Protein AF-A0A966W3H3-F1 (afdb_monomer)

pLDDT: mean 85.07, std 10.97, range [45.75, 96.44]

Mean predicted aligned error: 10.04 Å

Radius of gyration: 28.33 Å; Cα contacts (8 Å, |Δi|>4): 208; chains: 1; bounding box: 71×86×81 Å

Secondary structure (DSSP, 8-state):
----PPPPPHHHHHHHHHHHHHHHHHHHHHHHHHHHHHHHHHS-----SSHHHHHHHHHHHTT-HHHHHHHHHH---HHHHHHHHHHHHTTGGGT-HHHHHHHHHHHHHTT-HHHHHHHHHHHHHHHHHHHHHBS-GGGHHHHHHHHTT-TTHHHHHHH-HHHHHHHHHHHHHHHHHTTTPPP-HHHHTTSTTTTTTTT--B--HHHHHHHHHHHHHHHHHHHHHHHHHHHHHTTS------

Foldseek 3Di:
DDDDDDDDDVVVVVVVVVVVVVVVVVVVVVVVVVVVVVVCVPPPPDQDPPPLRSQLSVCVVVLVLVVNLCSLPVPLDLVSLVVVLVVVVVVCLQVALLNLLSVLSNCVNVVNNLSSLLSLLLSLLLVVLLCLFFPANQLCVVVVSSCVVPPCSVVVCVVPVVSVLVSLVSSLVSCVVNVVHDRPSSRLCPHPCNVVCVPHRGDDPVVSVVVSVVSSVVSVVVSVVVVVVVVVVVPDPPPDDD

Sequence (242 aa):
MKRFGRLPDKSDEQAFLKTIVVAMLVVTVGALSVLGYVHYKSQPHGLSKDPDLATLEIYEHNKDYTKLINTLYTNRDKAYSTKVLPWLHDREDKGFAPYYYAQALHMNNLGNQKEAILYYFAGGLVARIDLLRCLDKTAETMIAALESPFPDVPKYLEENPGNKVSAGTFAVEMEEFTKDRSPAEWLCLQGDDAEKYKYYPYFPDDEWMGRREIAIDSFRKVMSERKDEDDEDEKKPATAAP

Structure (mmCIF, N/CA/C/O backbone):
data_AF-A0A966W3H3-F1
#
_entry.id   AF-A0A966W3H3-F1
#
loop_
_atom_site.group_PDB
_atom_site.id
_atom_site.type_symbol
_atom_site.label_atom_id
_atom_site.label_alt_id
_atom_site.label_comp_id
_atom_site.label_asym_id
_atom_site.label_entity_id
_atom_site.label_seq_id
_atom_site.pdbx_PDB_ins_code
_atom_site.Cartn_x
_atom_site.Cartn_y
_atom_site.Cartn_z
_atom_site.occupancy
_atom_site.B_iso_or_equiv
_atom_site.auth_seq_id
_atom_site.auth_comp_id
_atom_site.auth_asym_id
_atom_site.auth_atom_id
_atom_site.pdbx_PDB_model_num
ATOM 1 N N . MET A 1 1 ? 38.040 -70.877 -29.889 1.00 45.75 1 MET A N 1
ATOM 2 C CA . MET A 1 1 ? 36.734 -70.458 -30.447 1.00 45.75 1 MET A CA 1
ATOM 3 C C . MET A 1 1 ? 36.660 -68.935 -30.452 1.00 45.75 1 MET A C 1
ATOM 5 O O . MET A 1 1 ? 36.474 -68.343 -29.400 1.00 45.75 1 MET A O 1
ATOM 9 N N . LYS A 1 2 ? 36.883 -68.294 -31.607 1.00 49.59 2 LYS A N 1
ATOM 10 C CA . LYS A 1 2 ? 36.728 -66.840 -31.784 1.00 49.59 2 LYS A CA 1
ATOM 11 C C . LYS A 1 2 ? 35.292 -66.579 -32.245 1.00 49.59 2 LYS A C 1
ATOM 13 O O . LYS A 1 2 ? 34.924 -67.027 -33.326 1.00 49.59 2 LYS A O 1
ATOM 18 N N . ARG A 1 3 ? 34.469 -65.914 -31.425 1.00 54.19 3 ARG A N 1
ATOM 19 C CA . ARG A 1 3 ? 33.169 -65.397 -31.879 1.00 54.19 3 ARG A CA 1
ATOM 20 C C . ARG A 1 3 ? 33.463 -64.238 -32.830 1.00 54.19 3 ARG A C 1
ATOM 22 O O . ARG A 1 3 ? 33.931 -63.195 -32.386 1.00 54.19 3 ARG A O 1
ATOM 29 N N . PHE A 1 4 ? 33.264 -64.448 -34.128 1.00 55.69 4 PHE A N 1
ATOM 30 C CA . PHE A 1 4 ? 33.299 -63.365 -35.106 1.00 55.69 4 PHE A CA 1
ATOM 31 C C . PHE A 1 4 ? 32.137 -62.419 -34.800 1.00 55.69 4 PHE A C 1
ATOM 33 O O . PHE A 1 4 ? 30.976 -62.827 -34.834 1.00 55.69 4 PHE A O 1
ATOM 40 N N . GLY A 1 5 ? 32.467 -61.183 -34.422 1.00 59.72 5 GLY A N 1
ATOM 41 C CA . GLY A 1 5 ? 31.490 -60.127 -34.198 1.00 59.72 5 GLY A CA 1
ATOM 42 C C . GLY A 1 5 ? 30.736 -59.860 -35.494 1.00 59.72 5 GLY A C 1
ATOM 43 O O . GLY A 1 5 ? 31.346 -59.567 -36.520 1.00 59.72 5 GLY A O 1
ATOM 44 N N . ARG A 1 6 ? 29.413 -60.019 -35.450 1.00 65.88 6 ARG A N 1
ATOM 45 C CA . ARG A 1 6 ? 28.519 -59.621 -36.536 1.00 65.88 6 ARG A CA 1
ATOM 46 C C . ARG A 1 6 ? 28.656 -58.106 -36.687 1.00 65.88 6 ARG A C 1
ATOM 48 O O . ARG A 1 6 ? 28.423 -57.388 -35.718 1.00 65.88 6 ARG A O 1
ATOM 55 N N . LEU A 1 7 ? 29.086 -57.643 -37.859 1.00 65.31 7 LEU A N 1
ATOM 56 C CA . LEU A 1 7 ? 29.052 -56.218 -38.178 1.00 65.31 7 LEU A CA 1
ATOM 57 C C . LEU A 1 7 ? 27.583 -55.760 -38.133 1.00 65.31 7 LEU A C 1
ATOM 59 O O . LEU A 1 7 ? 26.730 -56.506 -38.627 1.00 65.31 7 LEU A O 1
ATOM 63 N N . PRO A 1 8 ? 27.280 -54.614 -37.502 1.00 63.69 8 PRO A N 1
ATOM 64 C CA . PRO A 1 8 ? 25.918 -54.104 -37.418 1.00 63.69 8 PRO A CA 1
ATOM 65 C C . PRO A 1 8 ? 25.346 -53.894 -38.823 1.00 63.69 8 PRO A C 1
ATOM 67 O O . PRO A 1 8 ? 26.056 -53.483 -39.744 1.00 63.69 8 PRO A O 1
ATOM 70 N N . ASP A 1 9 ? 24.071 -54.240 -38.989 1.00 78.50 9 ASP A N 1
ATOM 71 C CA . ASP A 1 9 ? 23.360 -54.052 -40.247 1.00 78.50 9 ASP A CA 1
ATOM 72 C C . ASP A 1 9 ? 23.204 -52.546 -40.508 1.00 78.50 9 ASP A C 1
ATOM 74 O O . ASP A 1 9 ? 22.922 -51.765 -39.597 1.00 78.50 9 ASP A O 1
ATOM 78 N N . LYS A 1 10 ? 23.366 -52.115 -41.762 1.00 77.75 10 LYS A N 1
ATOM 79 C CA . LYS A 1 10 ? 23.180 -50.708 -42.151 1.00 77.75 10 LYS A CA 1
ATOM 80 C C . LYS A 1 10 ? 21.760 -50.219 -41.848 1.00 77.75 10 LYS A C 1
ATOM 82 O O . LYS A 1 10 ? 21.547 -49.015 -41.704 1.00 77.75 10 LYS A O 1
ATOM 87 N N . SER A 1 11 ? 20.788 -51.130 -41.744 1.00 79.31 11 SER A N 1
ATOM 88 C CA . SER A 1 11 ? 19.434 -50.811 -41.280 1.00 79.31 11 SER A CA 1
ATOM 89 C C . SER A 1 11 ? 19.404 -50.317 -39.833 1.00 79.31 11 SER A C 1
ATOM 91 O O . SER A 1 11 ? 18.652 -49.392 -39.521 1.00 79.31 11 SER A O 1
ATOM 93 N N . ASP A 1 12 ? 20.244 -50.886 -38.967 1.00 78.88 12 ASP A N 1
ATOM 94 C CA . ASP A 1 12 ? 20.292 -50.563 -37.540 1.00 78.88 12 ASP A CA 1
ATOM 95 C C . ASP A 1 12 ? 20.959 -49.200 -37.320 1.00 78.88 12 ASP A C 1
ATOM 97 O O . ASP A 1 12 ? 20.490 -48.398 -36.511 1.00 78.88 12 ASP A O 1
ATOM 101 N N . GLU A 1 13 ? 21.981 -48.877 -38.121 1.00 80.12 13 GLU A N 1
ATOM 102 C CA . GLU A 1 13 ? 22.602 -47.546 -38.135 1.00 80.12 13 GLU A CA 1
ATOM 103 C C . GLU A 1 13 ? 21.604 -46.455 -38.557 1.00 80.12 13 GLU A C 1
ATOM 105 O O . GLU A 1 13 ? 21.538 -45.388 -37.941 1.00 80.12 13 GLU A O 1
ATOM 110 N N . GLN A 1 14 ? 20.768 -46.722 -39.568 1.00 84.69 14 GLN A N 1
ATOM 111 C CA . GLN A 1 14 ? 19.733 -45.776 -39.998 1.00 84.69 14 GLN A CA 1
ATOM 112 C C . GLN A 1 14 ? 18.616 -45.608 -38.961 1.00 84.69 14 GLN A C 1
ATOM 114 O O . GLN A 1 14 ? 18.122 -44.494 -38.771 1.00 84.69 14 GLN A O 1
ATOM 119 N N . ALA A 1 15 ? 18.208 -46.684 -38.284 1.00 83.69 15 ALA A N 1
ATOM 120 C CA . ALA A 1 15 ? 17.211 -46.618 -37.217 1.00 83.69 15 ALA A CA 1
ATOM 121 C C . ALA A 1 15 ? 17.731 -45.827 -36.003 1.00 83.69 15 ALA A C 1
ATOM 123 O O . ALA A 1 15 ? 17.011 -44.995 -35.439 1.00 83.69 15 ALA A O 1
ATOM 124 N N . PHE A 1 16 ? 19.002 -46.022 -35.649 1.00 80.69 16 PHE A N 1
ATOM 125 C CA . PHE A 1 16 ? 19.664 -45.290 -34.575 1.00 80.69 16 PHE A CA 1
ATOM 126 C C . PHE A 1 16 ? 19.771 -43.790 -34.884 1.00 80.69 16 PHE A C 1
ATOM 128 O O . PHE A 1 16 ? 19.350 -42.963 -34.073 1.00 80.69 16 PHE A O 1
ATOM 135 N N . LEU A 1 17 ? 20.222 -43.426 -36.092 1.00 86.25 17 LEU A N 1
ATOM 136 C CA . LEU A 1 17 ? 20.293 -42.027 -36.531 1.00 86.25 17 LEU A CA 1
ATOM 137 C C . LEU A 1 17 ? 18.919 -41.345 -36.528 1.00 86.25 17 LEU A C 1
ATOM 139 O O . LEU A 1 17 ? 18.796 -40.224 -36.039 1.00 86.25 17 LEU A O 1
ATOM 143 N N . LYS A 1 18 ? 17.864 -42.022 -37.003 1.00 88.62 18 LYS A N 1
ATOM 144 C CA . LYS A 1 18 ? 16.491 -41.485 -36.957 1.00 88.62 18 LYS A CA 1
ATOM 145 C C . LYS A 1 18 ? 16.024 -41.223 -35.525 1.00 88.62 18 LYS A C 1
ATOM 147 O O . LYS A 1 18 ? 15.421 -40.186 -35.265 1.00 88.62 18 LYS A O 1
ATOM 152 N N . THR A 1 19 ? 16.336 -42.127 -34.600 1.00 89.75 19 THR A N 1
ATOM 153 C CA . THR A 1 19 ? 15.969 -41.985 -33.184 1.00 89.75 19 THR A CA 1
ATOM 154 C C . THR A 1 19 ? 16.668 -40.784 -32.547 1.00 89.75 19 THR A C 1
ATOM 156 O O . THR A 1 19 ? 16.020 -39.987 -31.870 1.00 89.75 19 THR A O 1
ATOM 159 N N . ILE A 1 20 ? 17.964 -40.600 -32.823 1.00 90.81 20 ILE A N 1
ATOM 160 C CA . ILE A 1 20 ? 18.727 -39.438 -32.347 1.00 90.81 20 ILE A CA 1
ATOM 161 C C . ILE A 1 20 ? 18.136 -38.135 -32.888 1.00 90.81 20 ILE A C 1
ATOM 163 O O . ILE A 1 20 ? 17.926 -37.196 -32.122 1.00 90.81 20 ILE A O 1
ATOM 167 N N . VAL A 1 21 ? 17.838 -38.077 -34.189 1.00 91.00 21 VAL A N 1
ATOM 168 C CA . VAL A 1 21 ? 17.280 -36.873 -34.820 1.00 91.00 21 VAL A CA 1
ATOM 169 C C . VAL A 1 21 ? 15.932 -36.505 -34.200 1.00 91.00 21 VAL A C 1
ATOM 171 O O . VAL A 1 21 ? 15.724 -35.344 -33.858 1.00 91.00 21 VAL A O 1
ATOM 174 N N . VAL A 1 22 ? 15.037 -37.476 -33.990 1.00 91.38 22 VAL A N 1
ATOM 175 C CA . VAL A 1 22 ? 13.732 -37.232 -33.351 1.00 91.38 22 VAL A CA 1
ATOM 176 C C . VAL A 1 22 ? 13.902 -36.748 -31.909 1.00 91.38 22 VAL A C 1
ATOM 178 O O . VAL A 1 22 ? 13.257 -35.776 -31.519 1.00 91.38 22 VAL A O 1
ATOM 181 N N . ALA A 1 23 ? 14.792 -37.368 -31.129 1.00 91.38 23 ALA A N 1
ATOM 182 C CA . ALA A 1 23 ? 15.046 -36.962 -29.749 1.00 91.38 23 ALA A CA 1
ATOM 183 C C . ALA A 1 23 ? 15.585 -35.524 -29.657 1.00 91.38 23 ALA A C 1
ATOM 185 O O . ALA A 1 23 ? 15.095 -34.739 -28.846 1.00 91.38 23 ALA A O 1
ATOM 186 N N . MET A 1 24 ? 16.537 -35.149 -30.521 1.00 91.94 24 MET A N 1
ATOM 187 C CA . MET A 1 24 ? 17.038 -33.772 -30.588 1.00 91.94 24 MET A CA 1
ATOM 188 C C . MET A 1 24 ? 15.919 -32.786 -30.926 1.00 91.94 24 MET A C 1
ATOM 190 O O . MET A 1 24 ? 15.804 -31.754 -30.274 1.00 91.94 24 MET A O 1
ATOM 194 N N . LEU A 1 25 ? 15.054 -33.124 -31.884 1.00 92.75 25 LEU A N 1
ATOM 195 C CA . LEU A 1 25 ? 13.956 -32.258 -32.314 1.00 92.75 25 LEU A CA 1
ATOM 196 C C . LEU A 1 25 ? 12.947 -32.013 -31.181 1.00 92.75 25 LEU A C 1
ATOM 198 O O . LEU A 1 25 ? 12.539 -30.875 -30.961 1.00 92.75 25 LEU A O 1
ATOM 202 N N . VAL A 1 26 ? 12.610 -33.049 -30.407 1.00 92.25 26 VAL A N 1
ATOM 203 C CA . VAL A 1 26 ? 11.737 -32.928 -29.226 1.00 92.25 26 VAL A CA 1
ATOM 204 C C . VAL A 1 26 ? 12.371 -32.041 -28.154 1.00 92.25 26 VAL A C 1
ATOM 206 O O . VAL A 1 26 ? 11.696 -31.163 -27.617 1.00 92.25 26 VAL A O 1
ATOM 209 N N . VAL A 1 27 ? 13.665 -32.217 -27.868 1.00 93.12 27 VAL A N 1
ATOM 210 C CA . VAL A 1 27 ? 14.380 -31.385 -26.886 1.00 93.12 27 VAL A CA 1
ATOM 211 C C . VAL A 1 27 ? 14.440 -29.929 -27.343 1.00 93.12 27 VAL A C 1
ATOM 213 O O . VAL A 1 27 ? 14.174 -29.033 -26.546 1.00 93.12 27 VAL A O 1
ATOM 216 N N . THR A 1 28 ? 14.733 -29.670 -28.619 1.00 92.38 28 THR A N 1
ATOM 217 C CA . THR A 1 28 ? 14.784 -28.308 -29.161 1.00 92.38 28 THR A CA 1
ATOM 218 C C . THR A 1 28 ? 13.417 -27.634 -29.122 1.00 92.38 28 THR A C 1
ATOM 220 O O . THR A 1 28 ? 13.326 -26.493 -28.678 1.00 92.38 28 THR A O 1
ATOM 223 N N . VAL A 1 29 ? 12.345 -28.325 -29.523 1.00 92.88 29 VAL A N 1
ATOM 224 C CA . VAL A 1 29 ? 10.982 -27.774 -29.451 1.00 92.88 29 VAL A CA 1
ATOM 225 C C . VAL A 1 29 ? 10.587 -27.511 -27.999 1.00 92.88 29 VAL A C 1
ATOM 227 O O . VAL A 1 29 ? 10.125 -26.416 -27.699 1.00 92.88 29 VAL A O 1
ATOM 230 N N . GLY A 1 30 ? 10.843 -28.452 -27.085 1.00 92.69 30 GLY A N 1
ATOM 231 C CA . GLY A 1 30 ? 10.579 -28.266 -25.657 1.00 92.69 30 GLY A CA 1
ATOM 232 C C . GLY A 1 30 ? 11.335 -27.071 -25.070 1.00 92.69 30 GLY A C 1
ATOM 233 O O . GLY A 1 30 ? 10.737 -26.236 -24.395 1.00 92.69 30 GLY A O 1
ATOM 234 N N . ALA A 1 31 ? 12.625 -26.931 -25.388 1.00 91.19 31 ALA A N 1
ATOM 235 C CA . ALA A 1 31 ? 13.441 -25.801 -24.951 1.00 91.19 31 ALA A CA 1
ATOM 236 C C . ALA A 1 31 ? 12.927 -24.469 -25.517 1.00 91.19 31 ALA A C 1
ATOM 238 O O . ALA A 1 31 ? 12.817 -23.496 -24.776 1.00 91.19 31 ALA A O 1
ATOM 239 N N . LEU A 1 32 ? 12.555 -24.421 -26.800 1.00 89.31 32 LEU A N 1
ATOM 240 C CA . LEU A 1 32 ? 11.984 -23.228 -27.429 1.00 89.31 32 LEU A CA 1
ATOM 241 C C . LEU A 1 32 ? 10.607 -22.873 -26.863 1.00 89.31 32 LEU A C 1
ATOM 243 O O . LEU A 1 32 ? 10.314 -21.694 -26.708 1.00 89.31 32 LEU A O 1
ATOM 247 N N . SER A 1 33 ? 9.772 -23.854 -26.513 1.00 87.00 33 SER A N 1
ATOM 248 C CA . SER A 1 33 ? 8.487 -23.606 -25.850 1.00 87.00 33 SER A CA 1
ATOM 249 C C . SER A 1 33 ? 8.671 -23.065 -24.434 1.00 87.00 33 SER A C 1
ATOM 251 O O . SER A 1 33 ? 7.983 -22.121 -24.058 1.00 87.00 33 SER A O 1
ATOM 253 N N . VAL A 1 34 ? 9.623 -23.603 -23.663 1.00 86.38 34 VAL A N 1
ATOM 254 C CA . VAL A 1 34 ? 9.954 -23.084 -22.326 1.00 86.38 34 VAL A CA 1
ATOM 255 C C . VAL A 1 34 ? 10.546 -21.681 -22.425 1.00 86.38 34 VAL A C 1
ATOM 257 O O . VAL A 1 34 ? 10.095 -20.790 -21.714 1.00 86.38 34 VAL A O 1
ATOM 260 N N . LEU A 1 35 ? 11.492 -21.445 -23.338 1.00 79.00 35 LEU A N 1
ATOM 261 C CA . LEU A 1 35 ? 12.055 -20.115 -23.579 1.00 79.00 35 LEU A CA 1
ATOM 262 C C . LEU A 1 35 ? 10.993 -19.138 -24.080 1.00 79.00 35 LEU A C 1
ATOM 264 O O . LEU A 1 35 ? 10.972 -18.003 -23.631 1.00 79.00 35 LEU A O 1
ATOM 268 N N . GLY A 1 36 ? 10.085 -19.573 -24.953 1.00 77.00 36 GLY A N 1
ATOM 269 C CA . GLY A 1 36 ? 8.959 -18.774 -25.426 1.00 77.00 36 GLY A CA 1
ATOM 270 C C . GLY A 1 36 ? 7.987 -18.424 -24.303 1.00 77.00 36 GLY A C 1
ATOM 271 O O . GLY A 1 36 ? 7.554 -17.284 -24.218 1.00 77.00 36 GLY A O 1
ATOM 272 N N . TYR A 1 37 ? 7.696 -19.362 -23.401 1.00 76.62 37 TYR A N 1
ATOM 273 C CA . TYR A 1 37 ? 6.845 -19.132 -22.233 1.00 76.62 37 TYR A CA 1
ATOM 274 C C . TYR A 1 37 ? 7.506 -18.210 -21.200 1.00 76.62 37 TYR A C 1
ATOM 276 O O . TYR A 1 37 ? 6.869 -17.281 -20.708 1.00 76.62 37 TYR A O 1
ATOM 284 N N . VAL A 1 38 ? 8.792 -18.423 -20.909 1.00 73.75 38 VAL A N 1
ATOM 285 C CA . VAL A 1 38 ? 9.581 -17.548 -20.031 1.00 73.75 38 VAL A CA 1
ATOM 286 C C . VAL A 1 38 ? 9.692 -16.157 -20.646 1.00 73.75 38 VAL A C 1
ATOM 288 O O . VAL A 1 38 ? 9.458 -15.182 -19.945 1.00 73.75 38 VAL A O 1
ATOM 291 N N . HIS A 1 39 ? 9.960 -16.053 -21.950 1.00 68.19 39 HIS A N 1
ATOM 292 C CA . HIS A 1 39 ? 10.039 -14.777 -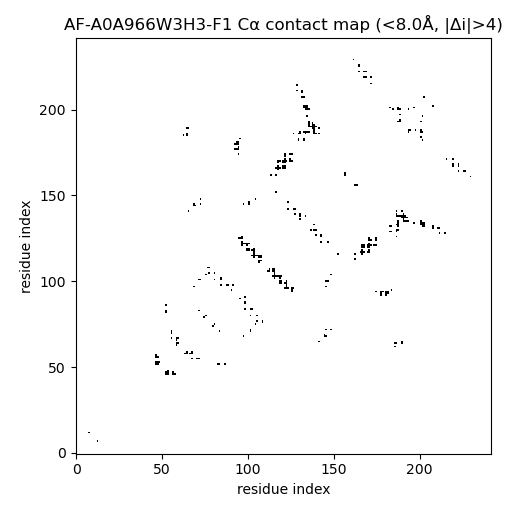22.656 1.00 68.19 39 HIS A CA 1
ATOM 293 C C . HIS A 1 39 ? 8.686 -14.062 -22.703 1.00 68.19 39 HIS A C 1
ATOM 295 O O . HIS A 1 39 ? 8.621 -12.863 -22.467 1.00 68.19 39 HIS A O 1
ATOM 301 N N . TYR A 1 40 ? 7.597 -14.793 -22.943 1.00 67.75 40 TYR A N 1
ATOM 302 C CA . TYR A 1 40 ? 6.232 -14.270 -22.899 1.00 67.75 40 TYR A CA 1
ATOM 303 C C . TYR A 1 40 ? 5.859 -13.750 -21.505 1.00 67.75 40 TYR A C 1
ATOM 305 O O . TYR A 1 40 ? 5.233 -12.701 -21.398 1.00 67.75 40 TYR A O 1
ATOM 313 N N . LYS A 1 41 ? 6.284 -14.440 -20.438 1.00 61.56 41 LYS A N 1
ATOM 314 C CA . LYS A 1 41 ? 6.144 -13.951 -19.060 1.00 61.56 41 LYS A CA 1
ATOM 315 C C . LYS A 1 41 ? 7.102 -12.809 -18.711 1.00 61.56 41 LYS A C 1
ATOM 317 O O . LYS A 1 41 ? 6.796 -12.045 -17.806 1.00 61.56 41 LYS A O 1
ATOM 322 N N . SER A 1 42 ? 8.262 -12.716 -19.365 1.00 52.19 42 SER A N 1
ATOM 323 C CA . SER A 1 42 ? 9.288 -11.712 -19.054 1.00 52.19 42 SER A CA 1
ATOM 324 C C . SER A 1 42 ? 9.180 -10.441 -19.886 1.00 52.19 42 SER A C 1
ATOM 326 O O . SER A 1 42 ? 9.804 -9.442 -19.536 1.00 52.19 42 SER A O 1
ATOM 328 N N . GLN A 1 43 ? 8.472 -10.463 -21.019 1.00 48.59 43 GLN A N 1
ATOM 329 C CA . GLN A 1 43 ? 8.159 -9.222 -21.709 1.00 48.59 43 GLN A CA 1
ATOM 330 C C . GLN A 1 43 ? 7.225 -8.422 -20.800 1.00 48.59 43 GLN A C 1
ATOM 332 O O . GLN A 1 43 ? 6.225 -8.986 -20.349 1.00 48.59 43 GLN A O 1
ATOM 337 N N . PRO A 1 44 ? 7.528 -7.138 -20.519 1.00 52.69 44 PRO A N 1
ATOM 338 C CA . PRO A 1 44 ? 6.542 -6.265 -19.904 1.00 52.69 44 PRO A CA 1
ATOM 339 C C . PRO A 1 44 ? 5.319 -6.366 -20.802 1.00 52.69 44 PRO A C 1
ATOM 341 O O . PRO A 1 44 ? 5.437 -6.112 -22.005 1.00 52.69 44 PRO A O 1
ATOM 344 N N . HIS A 1 45 ? 4.218 -6.888 -2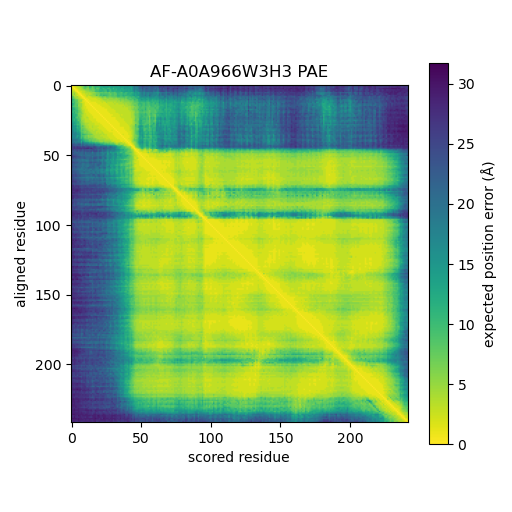0.257 1.00 53.94 45 HIS A N 1
ATOM 345 C CA . HIS A 1 45 ? 2.990 -7.097 -21.005 1.00 53.94 45 HIS A CA 1
ATOM 346 C C . HIS A 1 45 ? 2.768 -5.862 -21.871 1.00 53.94 45 HIS A C 1
ATOM 348 O O . HIS A 1 45 ? 2.792 -4.742 -21.359 1.00 53.94 45 HIS A O 1
ATOM 354 N N . GLY A 1 46 ? 2.691 -6.054 -23.194 1.00 62.12 46 GLY A N 1
ATOM 355 C CA . GLY A 1 46 ? 2.374 -4.946 -24.085 1.00 62.12 46 GLY A CA 1
ATOM 356 C C . GLY A 1 46 ? 1.160 -4.236 -23.503 1.00 62.12 46 GLY A C 1
ATOM 357 O O . GLY A 1 46 ? 0.244 -4.930 -23.059 1.00 62.12 46 GLY A O 1
ATOM 358 N N . LEU A 1 47 ? 1.229 -2.901 -23.437 1.00 74.56 47 LEU A N 1
ATOM 359 C CA . LEU A 1 47 ? 0.240 -2.068 -22.756 1.00 74.56 47 LEU A CA 1
ATOM 360 C C . LEU A 1 47 ? -1.170 -2.623 -22.954 1.00 74.56 47 LEU A C 1
ATOM 362 O O . LEU A 1 47 ? -1.541 -3.003 -24.073 1.00 74.56 47 LEU A O 1
ATOM 366 N N . SER A 1 48 ? -1.933 -2.678 -21.868 1.00 82.12 48 SER A N 1
ATOM 367 C CA . SER A 1 48 ? -3.303 -3.156 -21.858 1.00 82.12 48 SER A CA 1
ATOM 368 C C . SER A 1 48 ? -4.083 -2.550 -23.020 1.00 82.12 48 SER A C 1
ATOM 370 O O . SER A 1 48 ? -3.937 -1.381 -23.374 1.00 82.12 48 SER A O 1
ATOM 372 N N . LYS A 1 49 ? -4.944 -3.356 -23.644 1.00 85.62 49 LYS A N 1
ATOM 373 C CA . LYS A 1 49 ? -5.840 -2.856 -24.696 1.00 85.62 49 LYS A CA 1
ATOM 374 C C . LYS A 1 49 ? -6.923 -1.934 -24.131 1.00 85.62 49 LYS A C 1
ATOM 376 O O . LYS A 1 49 ? -7.577 -1.238 -24.904 1.00 85.62 49 LYS A O 1
ATOM 381 N N . ASP A 1 50 ? -7.134 -1.963 -22.816 1.00 87.69 50 ASP A N 1
ATOM 382 C CA . ASP A 1 50 ? -8.019 -1.032 -22.130 1.00 87.69 50 ASP A CA 1
ATOM 383 C C . ASP A 1 50 ? -7.283 0.305 -21.920 1.00 87.69 50 ASP A C 1
ATOM 385 O O . ASP A 1 50 ? -6.236 0.312 -21.267 1.00 87.69 50 ASP A O 1
ATOM 389 N N . PRO A 1 51 ? -7.792 1.429 -22.458 1.00 86.56 51 PRO A N 1
ATOM 390 C CA . PRO A 1 51 ? -7.110 2.720 -22.381 1.00 86.56 51 PRO A CA 1
ATOM 391 C C . PRO A 1 51 ? -6.918 3.219 -20.940 1.00 86.56 51 PRO A C 1
ATOM 393 O O . PRO A 1 51 ? -5.927 3.904 -20.663 1.00 86.56 51 PRO A O 1
ATOM 396 N N . ASP A 1 52 ? -7.818 2.855 -20.021 1.00 86.56 52 ASP A N 1
ATOM 397 C CA . ASP A 1 52 ? -7.716 3.233 -18.612 1.00 86.56 52 ASP A CA 1
ATOM 398 C C . ASP A 1 52 ? -6.518 2.525 -17.963 1.00 86.56 52 ASP A C 1
ATOM 400 O O . ASP A 1 52 ? -5.693 3.153 -17.300 1.00 86.56 52 ASP A O 1
ATOM 404 N N . LEU A 1 53 ? -6.377 1.220 -18.218 1.00 90.00 53 LEU A N 1
ATOM 405 C CA . LEU A 1 53 ? -5.281 0.408 -17.685 1.00 90.00 53 LEU A CA 1
ATOM 406 C C . LEU A 1 53 ? -3.948 0.716 -18.375 1.00 90.00 53 LEU A C 1
ATOM 408 O O . LEU A 1 53 ? -2.924 0.788 -17.703 1.00 90.00 53 LEU A O 1
ATOM 412 N N . ALA A 1 54 ? -3.955 0.970 -19.686 1.00 89.25 54 ALA A N 1
ATOM 413 C CA . ALA A 1 54 ? -2.758 1.366 -20.429 1.00 89.25 54 ALA A CA 1
ATOM 414 C C . ALA A 1 54 ? -2.132 2.637 -19.843 1.00 89.25 54 ALA A C 1
ATOM 416 O O . ALA A 1 54 ? -0.915 2.743 -19.721 1.00 89.25 54 ALA A O 1
ATOM 417 N N . THR A 1 55 ? -2.969 3.599 -19.446 1.00 90.88 55 THR A N 1
ATOM 418 C CA . THR A 1 55 ? -2.512 4.842 -18.817 1.00 90.88 55 THR A CA 1
ATOM 419 C C . THR A 1 55 ? -1.833 4.571 -17.472 1.00 90.88 55 THR A C 1
ATOM 421 O O . THR A 1 55 ? -0.758 5.113 -17.209 1.00 90.88 55 THR A O 1
ATOM 424 N N . LEU A 1 56 ? -2.413 3.699 -16.640 1.00 90.56 56 LEU A N 1
ATOM 425 C CA . LEU A 1 56 ? -1.809 3.292 -15.368 1.00 90.56 56 LEU A CA 1
ATOM 426 C C . LEU A 1 56 ? -0.470 2.574 -15.580 1.00 90.56 56 LEU A C 1
ATOM 428 O O . LEU A 1 56 ? 0.511 2.893 -14.916 1.00 90.56 56 LEU A O 1
ATOM 432 N N . GLU A 1 57 ? -0.397 1.665 -16.549 1.00 89.56 57 GLU A N 1
ATOM 433 C CA . GLU A 1 57 ? 0.833 0.940 -16.881 1.00 89.56 57 GLU A CA 1
ATOM 434 C C . GLU A 1 57 ? 1.938 1.864 -17.393 1.00 89.56 57 GLU A C 1
ATOM 436 O O . GLU A 1 57 ? 3.101 1.672 -17.046 1.00 89.56 57 GLU A O 1
ATOM 441 N N . ILE A 1 58 ? 1.595 2.904 -18.162 1.00 89.94 58 ILE A N 1
ATOM 442 C CA . ILE A 1 58 ? 2.552 3.935 -18.585 1.00 89.94 58 ILE A CA 1
ATOM 443 C C . ILE A 1 58 ? 3.117 4.676 -17.369 1.00 89.94 58 ILE A C 1
ATOM 445 O O . ILE A 1 58 ? 4.328 4.899 -17.299 1.00 89.94 58 ILE A O 1
ATOM 449 N N . TYR A 1 59 ? 2.271 5.074 -16.416 1.00 91.62 59 TYR A N 1
ATOM 450 C CA . TYR A 1 59 ? 2.735 5.775 -15.217 1.00 91.62 59 TYR A CA 1
ATOM 451 C C . TYR A 1 59 ? 3.583 4.877 -14.316 1.00 91.62 59 TYR A C 1
ATOM 453 O O . TYR A 1 59 ? 4.638 5.314 -13.862 1.00 91.62 59 TYR A O 1
ATOM 461 N N . GLU A 1 60 ? 3.187 3.619 -14.122 1.00 87.81 60 GLU A N 1
ATOM 462 C CA . GLU A 1 60 ? 3.978 2.630 -13.384 1.00 87.81 60 GLU A CA 1
ATOM 463 C C . GLU A 1 60 ? 5.342 2.399 -14.053 1.00 87.81 60 GLU A C 1
ATOM 465 O O . GLU A 1 60 ? 6.379 2.502 -13.399 1.00 87.81 60 GLU A O 1
ATOM 470 N N . HIS A 1 61 ? 5.359 2.159 -15.369 1.00 87.25 61 HIS A N 1
ATOM 471 C CA . HIS A 1 61 ? 6.584 1.916 -16.133 1.00 87.25 61 HIS A CA 1
ATOM 472 C C . HIS A 1 61 ? 7.566 3.090 -16.048 1.00 87.25 61 HIS A C 1
ATOM 474 O O . HIS A 1 61 ? 8.769 2.893 -15.877 1.00 87.25 61 HIS A O 1
ATOM 480 N N . ASN A 1 62 ? 7.047 4.317 -16.122 1.00 88.75 62 ASN A N 1
ATOM 481 C CA . ASN A 1 62 ? 7.842 5.537 -16.014 1.00 88.75 62 ASN A CA 1
ATOM 482 C C . ASN A 1 62 ? 8.176 5.926 -14.564 1.00 88.75 62 ASN A C 1
ATOM 4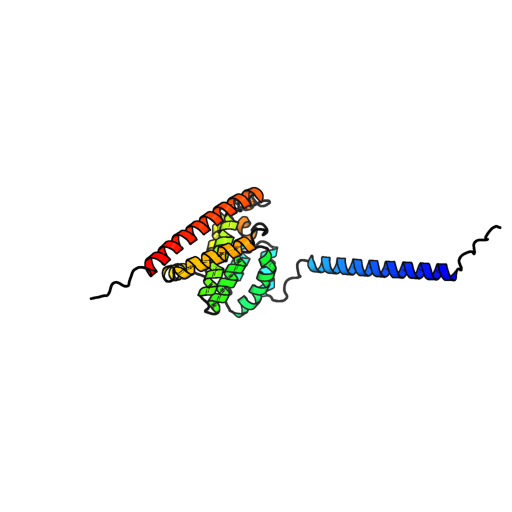84 O O . ASN A 1 62 ? 8.842 6.940 -14.358 1.00 88.75 62 ASN A O 1
ATOM 488 N N . LYS A 1 63 ? 7.724 5.149 -13.569 1.00 86.94 63 LYS A N 1
ATOM 489 C CA . LYS A 1 63 ? 7.838 5.458 -12.135 1.00 86.94 63 LYS A CA 1
ATOM 490 C C . LYS A 1 63 ? 7.220 6.816 -11.749 1.00 86.94 63 LYS A C 1
ATOM 492 O O . LYS A 1 63 ? 7.650 7.450 -10.788 1.00 86.94 63 LYS A O 1
ATOM 497 N N . ASP A 1 64 ? 6.196 7.262 -12.481 1.00 89.69 64 ASP A N 1
ATOM 498 C CA . ASP A 1 64 ? 5.421 8.478 -12.196 1.00 89.69 64 ASP A CA 1
ATOM 499 C C . ASP A 1 64 ? 4.269 8.144 -11.233 1.00 89.69 64 ASP A C 1
ATOM 501 O O . ASP A 1 64 ? 3.083 8.155 -11.579 1.00 89.69 64 ASP A O 1
ATOM 505 N N . TYR A 1 65 ? 4.635 7.764 -10.006 1.00 89.06 65 TYR A N 1
ATOM 506 C CA . TYR A 1 65 ? 3.688 7.255 -9.014 1.00 89.06 65 TYR A CA 1
ATOM 507 C C . TYR A 1 65 ? 2.704 8.316 -8.519 1.00 89.06 65 TYR A C 1
ATOM 509 O O . TYR A 1 65 ? 1.571 7.983 -8.175 1.00 89.06 65 TYR A O 1
ATOM 517 N N . THR A 1 66 ? 3.082 9.595 -8.566 1.00 88.81 66 THR A N 1
ATOM 518 C CA . THR A 1 66 ? 2.158 10.710 -8.327 1.00 88.81 66 THR A CA 1
ATOM 519 C C . THR A 1 66 ? 1.011 10.705 -9.338 1.00 88.81 66 THR A C 1
ATOM 521 O O . THR A 1 66 ? -0.157 10.723 -8.941 1.00 88.81 66 THR A O 1
ATOM 524 N N . LYS A 1 67 ? 1.294 10.626 -10.649 1.00 90.94 67 LYS A N 1
ATOM 525 C CA . LYS A 1 67 ? 0.221 10.530 -11.654 1.00 90.94 67 LYS A CA 1
ATOM 526 C C . LYS A 1 67 ? -0.538 9.217 -11.570 1.00 90.94 67 LYS A C 1
ATOM 528 O O . LYS A 1 67 ? -1.756 9.236 -11.749 1.00 90.94 67 LYS A O 1
ATOM 533 N N . LEU A 1 68 ? 0.142 8.110 -11.272 1.00 89.31 68 LEU A N 1
ATOM 534 C CA . LEU A 1 68 ? -0.502 6.816 -11.056 1.00 89.31 68 LEU A CA 1
ATOM 535 C C . LEU A 1 68 ? -1.566 6.913 -9.955 1.00 89.31 68 LEU A C 1
ATOM 537 O O . LEU A 1 68 ? -2.733 6.635 -10.213 1.00 89.31 68 LEU A O 1
ATOM 541 N N . ILE A 1 69 ? -1.179 7.361 -8.757 1.00 88.75 69 ILE A N 1
ATOM 542 C CA . ILE A 1 69 ? -2.071 7.482 -7.599 1.00 88.75 69 ILE A CA 1
ATOM 543 C C . ILE A 1 69 ? -3.198 8.468 -7.901 1.00 88.75 69 ILE A C 1
ATOM 545 O O . ILE A 1 69 ? -4.367 8.119 -7.759 1.00 88.75 69 ILE A O 1
ATOM 549 N N . ASN A 1 70 ? -2.891 9.653 -8.429 1.00 88.69 70 ASN A N 1
ATOM 550 C CA . ASN A 1 70 ? -3.936 10.606 -8.803 1.00 88.69 70 ASN A CA 1
ATOM 551 C C . ASN A 1 70 ? -4.938 10.001 -9.796 1.00 88.69 70 ASN A C 1
ATOM 553 O O . ASN A 1 70 ? -6.140 10.195 -9.641 1.00 88.69 70 ASN A O 1
ATOM 557 N N . THR A 1 71 ? -4.477 9.220 -10.773 1.00 88.50 71 THR A N 1
ATOM 558 C CA . THR A 1 71 ? -5.358 8.570 -11.754 1.00 88.50 71 THR A CA 1
ATOM 559 C C . THR A 1 71 ? -6.226 7.493 -11.105 1.00 88.50 71 THR A C 1
ATOM 561 O O . THR A 1 71 ? -7.439 7.500 -11.320 1.00 88.50 71 THR A O 1
ATOM 564 N N . LEU A 1 72 ? -5.636 6.642 -10.255 1.00 85.50 72 LEU A N 1
ATOM 565 C CA . LEU A 1 72 ? -6.336 5.579 -9.523 1.00 85.50 72 LEU A CA 1
ATOM 566 C C . LEU A 1 72 ? -7.508 6.114 -8.687 1.00 85.50 72 LEU A C 1
ATOM 568 O O . LEU A 1 72 ? -8.541 5.456 -8.597 1.00 85.50 72 LEU A O 1
ATOM 572 N N . TYR A 1 73 ? -7.365 7.303 -8.092 1.00 81.56 73 TYR A N 1
ATOM 573 C CA . TYR A 1 73 ? -8.350 7.850 -7.148 1.00 81.56 73 TYR A CA 1
ATOM 574 C C . TYR A 1 73 ? -9.173 9.029 -7.681 1.00 81.56 73 TYR A C 1
ATOM 576 O O . TYR A 1 73 ? -10.087 9.490 -6.989 1.00 81.56 73 TYR A O 1
ATOM 584 N N . THR A 1 74 ? -8.896 9.518 -8.894 1.00 82.62 74 THR A N 1
ATOM 585 C CA . THR A 1 74 ? -9.741 10.526 -9.561 1.00 82.62 74 THR A CA 1
ATOM 586 C C . THR A 1 74 ? -10.952 9.876 -10.224 1.00 82.62 74 THR A C 1
ATOM 588 O O . THR A 1 74 ? -12.054 10.418 -10.138 1.00 82.62 74 THR A O 1
ATOM 591 N N . ASN A 1 75 ? -10.790 8.699 -10.837 1.00 76.38 75 ASN A N 1
ATOM 592 C CA . ASN A 1 75 ? -11.913 7.960 -11.406 1.00 76.38 75 ASN A CA 1
ATOM 593 C C . ASN A 1 75 ? -12.464 6.961 -10.378 1.00 76.38 75 ASN A C 1
ATOM 595 O O . ASN A 1 75 ? -11.940 5.869 -10.202 1.00 76.38 75 ASN A O 1
ATOM 599 N N . ARG A 1 76 ? -13.503 7.364 -9.642 1.00 73.12 76 ARG A N 1
ATOM 600 C CA . ARG A 1 76 ? -14.023 6.600 -8.493 1.00 73.12 76 ARG A CA 1
ATOM 601 C C . ARG A 1 76 ? -15.234 5.741 -8.822 1.00 73.12 76 ARG A C 1
ATOM 603 O O . ARG A 1 76 ? -15.872 5.238 -7.900 1.00 73.12 76 ARG A O 1
ATOM 610 N N . ASP A 1 77 ? -15.616 5.623 -10.089 1.00 80.00 77 ASP A N 1
ATOM 611 C CA . ASP A 1 77 ? -16.831 4.891 -10.415 1.00 80.00 77 ASP A CA 1
ATOM 612 C C . ASP A 1 77 ? -16.660 3.371 -10.217 1.00 80.00 77 ASP A C 1
ATOM 614 O O . ASP A 1 77 ? -15.560 2.804 -10.180 1.00 80.00 77 ASP A O 1
ATOM 618 N N . LYS A 1 78 ? -17.793 2.684 -10.045 1.00 75.44 78 LYS A N 1
ATOM 619 C CA . LYS A 1 78 ? -17.805 1.237 -9.816 1.00 75.44 78 LYS A CA 1
ATOM 620 C C . LYS A 1 78 ? -17.194 0.470 -10.997 1.00 75.44 78 LYS A C 1
ATOM 622 O O . LYS A 1 78 ? -16.492 -0.511 -10.767 1.00 75.44 78 LYS A O 1
ATOM 627 N N . ALA A 1 79 ? -17.427 0.908 -12.233 1.00 78.06 79 ALA A N 1
ATOM 628 C CA . ALA A 1 79 ? -16.936 0.224 -13.428 1.00 78.06 79 ALA A CA 1
ATOM 629 C C . ALA A 1 79 ? -15.402 0.281 -13.523 1.00 78.06 79 ALA A C 1
ATOM 631 O O . ALA A 1 79 ? -14.759 -0.721 -13.838 1.00 78.06 79 ALA A O 1
ATOM 632 N N . TYR A 1 80 ? -14.809 1.414 -13.165 1.00 79.88 80 TYR A N 1
ATOM 633 C CA . TYR A 1 80 ? -13.373 1.614 -13.086 1.00 79.88 80 TYR A CA 1
ATOM 634 C C . TYR A 1 80 ? -12.752 0.685 -12.043 1.00 79.88 80 TYR A C 1
ATOM 636 O O . TYR A 1 80 ? -11.851 -0.091 -12.365 1.00 79.88 80 TYR A O 1
ATOM 644 N N . SER A 1 81 ? -13.306 0.652 -10.825 1.00 81.69 81 SER A N 1
ATOM 645 C CA . SER A 1 81 ? -12.797 -0.233 -9.767 1.00 81.69 81 SER A CA 1
ATOM 646 C C . SER A 1 81 ? -12.831 -1.719 -10.157 1.00 81.69 81 SER A C 1
ATOM 648 O O . SER A 1 81 ? -11.880 -2.441 -9.874 1.00 81.69 81 SER A O 1
ATOM 650 N N . THR A 1 82 ? -13.851 -2.177 -10.898 1.00 83.88 82 THR A N 1
ATOM 651 C CA . THR A 1 82 ? -13.919 -3.579 -11.358 1.00 83.88 82 THR A CA 1
ATOM 652 C C . THR A 1 82 ? -12.836 -3.962 -12.367 1.00 83.88 82 THR A C 1
ATOM 654 O O . THR A 1 82 ? -12.532 -5.144 -12.500 1.00 83.88 82 THR A O 1
ATOM 657 N N . LYS A 1 83 ? -12.242 -2.988 -13.064 1.00 87.56 83 LYS A N 1
ATOM 658 C CA . LYS A 1 83 ? -11.111 -3.212 -13.975 1.00 87.56 83 LYS A CA 1
ATOM 659 C C . LYS A 1 83 ? -9.770 -3.076 -13.260 1.00 87.56 83 LYS A C 1
ATOM 661 O O . LYS A 1 83 ? -8.858 -3.865 -13.487 1.00 87.56 83 LYS A O 1
ATOM 666 N N . VAL A 1 84 ? -9.658 -2.062 -12.407 1.00 86.94 84 VAL A N 1
ATOM 667 C CA . VAL A 1 84 ? -8.409 -1.687 -11.741 1.00 86.94 84 VAL A CA 1
ATOM 668 C C . VAL A 1 84 ? -8.051 -2.637 -10.608 1.00 86.94 84 VAL A C 1
ATOM 670 O O . VAL A 1 84 ? -6.873 -2.905 -10.411 1.00 86.94 84 VAL A O 1
ATOM 673 N N . LEU A 1 85 ? -9.030 -3.190 -9.890 1.00 88.44 85 LEU A N 1
ATOM 674 C CA . LEU A 1 85 ? -8.746 -4.116 -8.796 1.00 88.44 85 LEU A CA 1
ATOM 675 C C . LEU A 1 85 ? -8.051 -5.402 -9.254 1.00 88.44 85 LEU A C 1
ATOM 677 O O . LEU A 1 85 ? -7.019 -5.707 -8.669 1.00 88.44 85 LEU A O 1
ATOM 681 N N . PRO A 1 86 ? -8.510 -6.121 -10.301 1.00 88.81 86 PRO A N 1
ATOM 682 C CA . PRO A 1 86 ? -7.743 -7.240 -10.852 1.00 88.81 8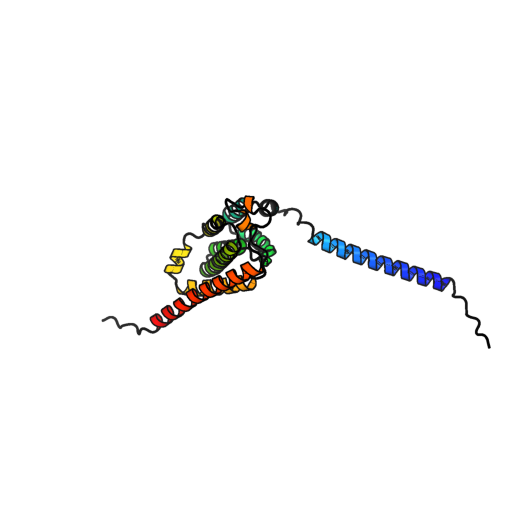6 PRO A CA 1
ATOM 683 C C . PRO A 1 86 ? -6.334 -6.829 -11.294 1.00 88.81 86 PRO A C 1
ATOM 685 O O . PRO A 1 86 ? -5.366 -7.524 -11.011 1.00 88.81 86 PRO A O 1
ATOM 688 N N . TRP A 1 87 ? -6.206 -5.657 -11.923 1.00 87.25 87 TRP A N 1
ATOM 689 C CA . TRP A 1 87 ? -4.914 -5.132 -12.366 1.00 87.25 87 TRP A CA 1
ATOM 690 C C . TRP A 1 87 ? -3.955 -4.833 -11.197 1.00 87.25 87 TRP A C 1
ATOM 692 O O . TRP A 1 87 ? -2.759 -5.108 -11.292 1.00 87.25 87 TRP A O 1
ATOM 702 N N . LEU A 1 88 ? -4.462 -4.301 -10.082 1.00 85.75 88 LEU A N 1
ATOM 703 C CA . LEU A 1 88 ? -3.693 -4.090 -8.852 1.00 85.75 88 LEU A CA 1
ATOM 704 C C . LEU A 1 88 ? -3.439 -5.402 -8.094 1.00 85.75 88 LEU A C 1
ATOM 706 O O . LEU A 1 88 ? -2.392 -5.535 -7.470 1.00 85.75 88 LEU A O 1
ATOM 710 N N . HIS A 1 89 ? -4.362 -6.364 -8.157 1.00 83.94 89 HIS A N 1
ATOM 711 C CA . HIS A 1 89 ? -4.237 -7.678 -7.522 1.00 83.94 89 HIS A CA 1
ATOM 712 C C . HIS A 1 89 ? -3.073 -8.482 -8.109 1.00 83.94 89 HIS A C 1
ATOM 714 O O . HIS A 1 89 ? -2.295 -9.069 -7.365 1.00 83.94 89 HIS A O 1
ATOM 720 N N . ASP A 1 90 ? -2.857 -8.400 -9.425 1.00 81.50 90 ASP A N 1
ATOM 721 C CA . ASP A 1 90 ? -1.675 -8.978 -10.089 1.00 81.50 90 ASP A CA 1
ATOM 722 C C . ASP A 1 90 ? -0.340 -8.366 -9.602 1.00 81.50 90 ASP A C 1
ATOM 724 O O . ASP A 1 90 ? 0.738 -8.813 -9.994 1.00 81.50 90 ASP A O 1
ATOM 728 N N . ARG A 1 91 ? -0.405 -7.324 -8.763 1.00 74.12 91 ARG A N 1
ATOM 729 C CA . ARG A 1 91 ? 0.719 -6.624 -8.128 1.00 74.12 91 ARG A CA 1
ATOM 730 C C . ARG A 1 91 ? 0.656 -6.688 -6.593 1.00 74.12 91 ARG A C 1
ATOM 732 O O . ARG A 1 91 ? 1.456 -6.029 -5.926 1.00 74.12 91 ARG A O 1
ATOM 739 N N . GLU A 1 92 ? -0.295 -7.437 -6.024 1.00 66.62 92 GLU A N 1
ATOM 740 C CA . GLU A 1 92 ? -0.513 -7.576 -4.574 1.00 66.62 92 GLU A CA 1
ATOM 741 C C . GLU A 1 92 ? 0.644 -8.302 -3.882 1.00 66.62 92 GLU A C 1
ATOM 743 O O . GLU A 1 92 ? 0.950 -7.996 -2.730 1.00 66.62 92 GLU A O 1
ATOM 748 N N . ASP A 1 93 ? 1.352 -9.184 -4.595 1.00 62.22 93 ASP A N 1
ATOM 749 C CA . ASP A 1 93 ? 2.555 -9.872 -4.106 1.00 62.22 93 ASP A CA 1
ATOM 750 C C . ASP A 1 93 ? 3.673 -8.907 -3.664 1.00 62.22 93 ASP A C 1
ATOM 752 O O . ASP A 1 93 ? 4.599 -9.293 -2.951 1.00 62.22 93 ASP A O 1
ATOM 756 N N . LYS A 1 94 ? 3.553 -7.623 -4.014 1.00 62.66 94 LYS A N 1
ATOM 757 C CA . LYS A 1 94 ? 4.440 -6.540 -3.579 1.00 62.66 94 LYS A CA 1
ATOM 758 C C . LYS A 1 94 ? 3.945 -5.779 -2.347 1.00 62.66 94 LYS A C 1
ATOM 760 O O . LYS A 1 94 ? 4.545 -4.761 -2.018 1.00 62.66 94 LYS A O 1
ATOM 765 N N . GLY A 1 95 ? 2.858 -6.203 -1.693 1.00 60.84 95 GLY A N 1
ATOM 766 C CA . GLY A 1 95 ? 2.233 -5.477 -0.578 1.00 60.84 95 GLY A CA 1
ATOM 767 C C . GLY A 1 95 ? 2.010 -4.001 -0.902 1.00 60.84 95 GLY A C 1
ATOM 768 O O . GLY A 1 95 ? 2.315 -3.110 -0.116 1.00 60.84 95 GLY A O 1
ATOM 769 N N . PHE A 1 96 ? 1.537 -3.741 -2.117 1.00 81.19 96 PHE A N 1
ATOM 770 C CA . PHE A 1 96 ? 1.405 -2.402 -2.661 1.00 81.19 96 PHE A CA 1
ATOM 771 C C . PHE A 1 96 ? 0.262 -1.667 -1.953 1.00 81.19 96 PHE A C 1
ATOM 773 O O . PHE A 1 96 ? -0.902 -1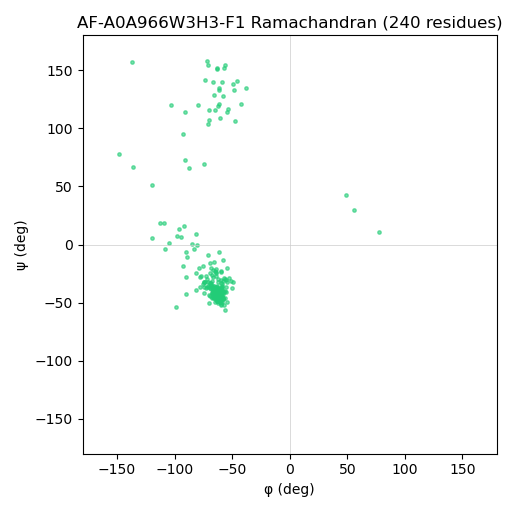.916 -2.246 1.00 81.19 96 PHE A O 1
ATOM 780 N N . ALA A 1 97 ? 0.566 -0.749 -1.029 1.00 90.94 97 ALA A N 1
ATOM 781 C CA . ALA A 1 97 ? -0.464 -0.041 -0.259 1.00 90.94 97 ALA A CA 1
ATOM 782 C C . ALA A 1 97 ? -1.597 0.587 -1.106 1.00 90.94 97 ALA A C 1
ATOM 784 O O . ALA A 1 97 ? -2.756 0.503 -0.686 1.00 90.94 97 ALA A O 1
ATOM 785 N N . PRO A 1 98 ? -1.343 1.144 -2.311 1.00 90.56 98 PRO A N 1
ATOM 786 C CA . PRO A 1 98 ? -2.418 1.612 -3.184 1.00 90.56 98 PRO A CA 1
ATOM 787 C C . PRO A 1 98 ? -3.428 0.529 -3.600 1.00 90.56 98 PRO A C 1
ATOM 789 O O . PRO A 1 98 ? -4.565 0.869 -3.897 1.00 90.56 98 PRO A O 1
ATOM 792 N N . TYR A 1 99 ? -3.085 -0.761 -3.593 1.00 90.44 99 TYR A N 1
ATOM 793 C CA . TYR A 1 99 ? -4.078 -1.825 -3.776 1.00 90.44 99 TYR A CA 1
ATOM 794 C C . TYR A 1 99 ? -5.104 -1.843 -2.639 1.00 90.44 99 TYR A C 1
ATOM 796 O O . TYR A 1 99 ? -6.307 -1.832 -2.898 1.00 90.44 99 TYR A O 1
ATOM 804 N N . TYR A 1 100 ? -4.652 -1.799 -1.385 1.00 93.62 100 TYR A N 1
ATOM 805 C CA . TYR A 1 100 ? -5.551 -1.819 -0.232 1.00 93.62 100 TYR A CA 1
ATOM 806 C C . TYR A 1 100 ? -6.452 -0.582 -0.186 1.00 93.62 100 TYR A C 1
ATOM 808 O O . TYR A 1 100 ? -7.652 -0.705 0.040 1.00 93.62 100 TYR A O 1
ATOM 816 N N . TYR A 1 101 ? -5.931 0.606 -0.493 1.00 93.56 101 TYR A N 1
ATOM 817 C CA . TYR A 1 101 ? -6.767 1.807 -0.596 1.00 93.56 101 TYR A CA 1
ATOM 818 C C . TYR A 1 101 ? -7.772 1.736 -1.760 1.00 93.56 101 TYR A C 1
ATOM 820 O O . TYR A 1 101 ? -8.913 2.180 -1.612 1.00 93.56 101 TYR A O 1
ATOM 828 N N . ALA A 1 102 ? -7.412 1.131 -2.896 1.00 90.38 102 ALA A N 1
ATOM 829 C CA . ALA A 1 102 ? -8.356 0.897 -3.987 1.00 90.38 102 ALA A CA 1
ATOM 830 C C . ALA A 1 102 ? -9.458 -0.099 -3.584 1.00 90.38 102 ALA A C 1
ATOM 832 O O . ALA A 1 102 ? -10.630 0.133 -3.891 1.00 90.38 102 ALA A O 1
ATOM 833 N N . GLN A 1 103 ? -9.110 -1.161 -2.846 1.00 91.88 103 GLN A N 1
ATOM 834 C CA . GLN A 1 103 ? -10.082 -2.099 -2.275 1.00 91.88 103 GLN A CA 1
ATOM 835 C C . GLN A 1 103 ? -11.014 -1.400 -1.282 1.00 91.88 103 GLN A C 1
ATOM 837 O O . GLN A 1 103 ? -12.233 -1.552 -1.362 1.00 91.88 103 GLN A O 1
ATOM 842 N N . ALA A 1 104 ? -10.468 -0.557 -0.405 1.00 94.00 104 ALA A N 1
ATOM 843 C CA . ALA A 1 104 ? -11.253 0.235 0.533 1.00 94.00 104 ALA A CA 1
ATOM 844 C C . ALA A 1 104 ? -12.273 1.126 -0.191 1.00 94.00 104 ALA A C 1
ATOM 846 O O . ALA A 1 104 ? -13.451 1.153 0.169 1.00 94.00 104 ALA A O 1
ATOM 847 N N . LEU A 1 105 ? -11.846 1.814 -1.256 1.00 91.69 105 LEU A N 1
ATOM 848 C CA . LEU A 1 105 ? -12.723 2.676 -2.046 1.00 91.69 105 LEU A CA 1
ATOM 849 C C . LEU A 1 105 ? -13.814 1.864 -2.751 1.00 91.69 105 LEU A C 1
ATOM 851 O O . LEU A 1 105 ? -14.976 2.269 -2.764 1.00 91.69 105 LEU A O 1
ATOM 855 N N . HIS A 1 106 ? -13.461 0.704 -3.306 1.00 91.06 106 HIS A N 1
ATOM 856 C CA . HIS A 1 106 ? -14.422 -0.195 -3.931 1.00 91.06 106 HIS A CA 1
ATOM 857 C C . HIS A 1 106 ? -15.498 -0.657 -2.943 1.00 91.06 106 HIS A C 1
ATOM 859 O O . HIS A 1 106 ? -16.687 -0.521 -3.231 1.00 91.06 106 HIS A O 1
ATOM 865 N N . MET A 1 107 ? -15.101 -1.133 -1.760 1.00 93.06 107 MET A N 1
ATOM 866 C CA . MET A 1 107 ? -16.040 -1.572 -0.724 1.00 93.06 107 MET A CA 1
ATOM 867 C C . MET A 1 107 ? -16.928 -0.427 -0.235 1.00 93.06 107 MET A C 1
ATOM 869 O O . MET A 1 107 ? -18.136 -0.612 -0.071 1.00 93.06 107 MET A O 1
ATOM 873 N N . ASN A 1 108 ? -16.369 0.779 -0.101 1.00 90.94 108 ASN A N 1
ATOM 874 C CA . ASN A 1 108 ? -17.133 1.977 0.235 1.00 90.94 108 ASN A CA 1
ATOM 875 C C . ASN A 1 108 ? -18.190 2.298 -0.838 1.00 90.94 108 ASN A C 1
ATOM 877 O O . ASN A 1 108 ? -19.356 2.519 -0.523 1.00 90.94 108 ASN A O 1
ATOM 881 N N . ASN A 1 109 ? -17.823 2.222 -2.121 1.00 89.19 109 ASN A N 1
ATOM 882 C CA . ASN A 1 109 ? -18.746 2.423 -3.243 1.00 89.19 109 ASN A CA 1
ATOM 883 C C . ASN A 1 109 ? -19.854 1.359 -3.323 1.00 89.19 109 ASN A C 1
ATOM 885 O O . ASN A 1 109 ? -20.910 1.603 -3.910 1.00 89.19 109 ASN A O 1
ATOM 889 N N . LEU A 1 110 ? -19.626 0.173 -2.754 1.00 90.12 110 LEU A N 1
ATOM 890 C CA . LEU A 1 110 ? -20.646 -0.864 -2.589 1.00 90.12 110 LEU A CA 1
ATOM 891 C C . LEU A 1 110 ? -21.530 -0.653 -1.347 1.00 90.12 110 LEU A C 1
ATOM 893 O O . LEU A 1 110 ? -22.468 -1.421 -1.143 1.00 90.12 110 LEU A O 1
ATOM 897 N N . GLY A 1 111 ? -21.252 0.363 -0.524 1.00 91.19 111 GLY A N 1
ATOM 898 C CA . GLY A 1 111 ? -21.934 0.616 0.747 1.00 91.19 111 GLY A CA 1
ATOM 899 C C . GLY A 1 111 ? -21.481 -0.301 1.888 1.00 91.19 111 GLY A C 1
ATOM 900 O O . GLY A 1 111 ? -22.112 -0.323 2.944 1.00 91.19 111 GLY A O 1
ATOM 901 N N . ASN A 1 112 ? -20.397 -1.061 1.706 1.00 93.31 112 ASN A N 1
ATOM 902 C CA . ASN A 1 112 ? -19.844 -1.950 2.724 1.00 93.31 112 ASN A CA 1
ATOM 903 C C . ASN A 1 112 ? -18.785 -1.218 3.560 1.00 93.31 112 ASN A C 1
ATOM 905 O O . ASN A 1 112 ? -17.581 -1.452 3.441 1.00 93.31 112 ASN A O 1
ATOM 909 N N . GLN A 1 113 ? -19.256 -0.307 4.415 1.00 92.38 113 GLN A N 1
ATOM 910 C CA . GLN A 1 113 ? -18.395 0.562 5.222 1.00 92.38 113 GLN A CA 1
ATOM 911 C C . GLN A 1 113 ? -17.442 -0.222 6.133 1.00 92.38 113 GLN A C 1
ATOM 913 O O . GLN A 1 113 ? -16.286 0.158 6.301 1.00 92.38 113 GLN A O 1
ATOM 918 N N . LYS A 1 114 ? -17.918 -1.332 6.714 1.00 92.50 114 LYS A N 1
ATOM 919 C CA . LYS A 1 114 ? -17.119 -2.152 7.630 1.00 92.50 114 LYS A CA 1
ATOM 920 C C . LYS A 1 114 ? -15.896 -2.731 6.921 1.00 92.50 114 LYS A C 1
ATOM 922 O O . LYS A 1 114 ? -14.789 -2.608 7.429 1.00 92.50 114 LYS A O 1
ATOM 927 N N . GLU A 1 115 ? -16.089 -3.324 5.746 1.00 94.94 115 GLU A N 1
ATOM 928 C CA . GLU A 1 115 ? -14.997 -3.915 4.970 1.00 94.94 115 GLU A CA 1
ATOM 929 C C . GLU A 1 115 ? -14.076 -2.848 4.368 1.00 94.94 115 GLU A C 1
ATOM 931 O O . GLU A 1 115 ? -12.857 -3.014 4.373 1.00 94.94 115 GLU A O 1
ATOM 936 N N . ALA A 1 116 ? -14.629 -1.703 3.954 1.00 94.69 116 ALA A N 1
ATOM 937 C CA . ALA A 1 116 ? -13.835 -0.562 3.500 1.00 94.69 116 ALA A CA 1
ATOM 938 C C . ALA A 1 116 ? -12.804 -0.118 4.549 1.00 94.69 116 ALA A C 1
ATOM 940 O O . ALA A 1 116 ? -11.654 0.169 4.219 1.00 94.69 116 ALA A O 1
ATOM 941 N N . ILE A 1 117 ? -13.193 -0.111 5.824 1.00 95.94 117 ILE A N 1
ATOM 942 C CA . ILE A 1 117 ? -12.320 0.293 6.930 1.00 95.94 117 ILE A CA 1
ATOM 943 C C . ILE A 1 117 ? -11.208 -0.719 7.187 1.00 95.94 117 ILE A C 1
ATOM 945 O O . ILE A 1 117 ? -10.088 -0.305 7.481 1.00 95.94 117 ILE A O 1
ATOM 949 N N . LEU A 1 118 ? -11.478 -2.020 7.042 1.00 96.12 118 LEU A N 1
ATOM 950 C CA . LEU A 1 118 ? -10.441 -3.050 7.157 1.00 96.12 118 LEU A CA 1
ATOM 951 C C . LEU A 1 118 ? -9.310 -2.776 6.156 1.00 96.12 118 LEU A C 1
ATOM 953 O O . LEU A 1 118 ? -8.146 -2.652 6.536 1.00 96.12 118 LEU A O 1
ATOM 957 N N . TYR A 1 119 ? -9.668 -2.585 4.886 1.00 96.00 119 TYR A N 1
ATOM 958 C CA . TYR A 1 119 ? -8.702 -2.304 3.828 1.00 96.00 119 TYR A CA 1
ATOM 959 C C . TYR A 1 119 ? -8.032 -0.929 3.966 1.00 96.00 119 TYR A C 1
ATOM 961 O O . TYR A 1 119 ? -6.841 -0.809 3.685 1.00 96.00 119 TYR A O 1
ATOM 969 N N . TYR A 1 120 ? -8.746 0.090 4.456 1.00 96.44 120 TYR A N 1
ATOM 970 C CA . TYR A 1 120 ? -8.156 1.398 4.759 1.00 96.44 120 TYR A CA 1
ATOM 971 C C . TYR A 1 120 ? -7.041 1.279 5.809 1.00 96.44 120 TYR A C 1
ATOM 973 O O . TYR A 1 120 ? -5.948 1.811 5.617 1.00 96.44 120 TYR A O 1
ATOM 981 N N . PHE A 1 121 ? -7.282 0.541 6.899 1.00 96.06 121 PHE A N 1
ATOM 982 C CA . PHE A 1 121 ? -6.271 0.314 7.935 1.00 96.06 121 PHE A CA 1
ATOM 983 C C . PHE A 1 121 ? -5.096 -0.517 7.426 1.00 96.06 121 PHE A C 1
ATOM 985 O O . PHE A 1 121 ? -3.952 -0.181 7.731 1.00 96.06 121 PHE A O 1
ATOM 992 N N . ALA A 1 122 ? -5.360 -1.563 6.638 1.00 95.75 122 ALA A N 1
ATOM 993 C CA . ALA A 1 122 ? -4.307 -2.365 6.022 1.00 95.75 122 ALA A CA 1
ATOM 994 C C . ALA A 1 122 ? -3.403 -1.498 5.133 1.00 95.75 122 ALA A C 1
ATOM 996 O O . ALA A 1 122 ? -2.187 -1.485 5.319 1.00 95.75 122 ALA A O 1
ATOM 997 N N . GLY A 1 123 ? -3.993 -0.692 4.242 1.00 95.12 123 GLY A N 1
ATOM 998 C CA . GLY A 1 123 ? -3.258 0.257 3.404 1.00 95.12 123 GLY A CA 1
ATOM 999 C C . GLY A 1 123 ? -2.450 1.264 4.220 1.00 95.12 123 GLY A C 1
ATOM 1000 O O . GLY A 1 123 ? -1.263 1.457 3.957 1.00 95.12 123 GLY A O 1
ATOM 1001 N N . GLY A 1 124 ? -3.062 1.859 5.245 1.00 95.75 124 GLY A N 1
ATOM 1002 C CA . GLY A 1 124 ? -2.419 2.862 6.087 1.00 95.75 124 GLY A CA 1
ATOM 1003 C C . GLY A 1 124 ? -1.267 2.325 6.930 1.00 95.75 124 GLY A C 1
ATOM 1004 O O . GLY A 1 124 ? -0.265 3.028 7.083 1.00 95.75 124 GLY A O 1
ATOM 1005 N N . LEU A 1 125 ? -1.378 1.104 7.463 1.00 95.94 125 LEU A N 1
ATOM 1006 C CA . LEU A 1 125 ? -0.296 0.465 8.212 1.00 95.94 125 LEU A CA 1
ATOM 1007 C C . LEU A 1 125 ? 0.856 0.090 7.279 1.00 95.94 125 LEU A C 1
ATOM 1009 O O . LEU A 1 125 ? 1.995 0.473 7.540 1.00 95.94 125 LEU A O 1
ATOM 1013 N N . VAL A 1 126 ? 0.558 -0.593 6.169 1.00 94.75 126 VAL A N 1
ATOM 1014 C CA . VAL A 1 126 ? 1.566 -1.023 5.189 1.00 94.75 126 VAL A CA 1
ATOM 1015 C C . VAL A 1 126 ? 2.336 0.179 4.640 1.00 94.75 126 VAL A C 1
ATOM 1017 O O . VAL A 1 126 ? 3.564 0.174 4.675 1.00 94.75 126 VAL A O 1
ATOM 1020 N N . ALA A 1 127 ? 1.645 1.255 4.244 1.00 94.81 127 ALA A N 1
ATOM 1021 C CA . ALA A 1 127 ? 2.290 2.468 3.740 1.00 94.81 127 ALA A CA 1
ATOM 1022 C C . ALA A 1 127 ? 3.202 3.138 4.781 1.00 94.81 127 ALA A C 1
ATOM 1024 O O . ALA A 1 127 ? 4.282 3.619 4.446 1.00 94.81 127 ALA A O 1
ATOM 1025 N N . ARG A 1 128 ? 2.796 3.165 6.056 1.00 95.56 128 ARG A N 1
ATOM 1026 C CA . ARG A 1 128 ? 3.613 3.742 7.136 1.00 95.56 128 ARG A CA 1
ATOM 1027 C C . ARG A 1 128 ? 4.824 2.872 7.468 1.00 95.56 128 ARG A C 1
ATOM 1029 O O . ARG A 1 128 ? 5.892 3.417 7.723 1.00 95.56 128 ARG A O 1
ATOM 1036 N N . ILE A 1 129 ? 4.699 1.546 7.424 1.00 95.25 129 ILE A N 1
ATOM 1037 C CA . ILE A 1 129 ? 5.843 0.626 7.552 1.00 95.25 129 ILE A CA 1
ATOM 1038 C C . ILE A 1 129 ? 6.808 0.791 6.371 1.00 95.25 129 ILE A C 1
ATOM 1040 O O . ILE A 1 129 ? 8.024 0.828 6.567 1.00 95.25 129 ILE A O 1
ATOM 1044 N N . ASP A 1 130 ? 6.280 0.944 5.159 1.00 93.19 130 ASP A N 1
ATOM 1045 C CA . ASP A 1 130 ? 7.072 1.215 3.962 1.00 93.19 130 ASP A CA 1
ATOM 1046 C C . ASP A 1 130 ? 7.807 2.560 4.069 1.00 93.19 130 ASP A C 1
ATOM 1048 O O . ASP A 1 130 ? 8.983 2.647 3.723 1.00 93.19 130 ASP A O 1
ATOM 1052 N N . LEU A 1 131 ? 7.170 3.591 4.635 1.00 94.38 131 LEU A N 1
ATOM 1053 C CA . LEU A 1 131 ? 7.805 4.887 4.894 1.00 94.38 131 LEU A CA 1
ATOM 1054 C C . LEU A 1 131 ? 9.017 4.762 5.825 1.00 94.38 131 LEU A C 1
ATOM 1056 O O . LEU A 1 131 ? 10.019 5.438 5.609 1.00 94.38 131 LEU A O 1
ATOM 1060 N N . LEU A 1 132 ? 8.968 3.878 6.831 1.00 93.75 132 LEU A N 1
ATOM 1061 C CA . LEU A 1 132 ? 10.118 3.617 7.711 1.00 93.75 132 LEU A CA 1
ATOM 1062 C C . LEU A 1 132 ? 11.308 3.002 6.964 1.00 93.75 132 LEU A C 1
ATOM 1064 O O . LEU A 1 132 ? 12.437 3.078 7.454 1.00 93.75 132 LEU A O 1
ATOM 1068 N N . ARG A 1 133 ? 11.060 2.387 5.801 1.00 92.69 133 ARG A N 1
ATOM 1069 C CA . ARG A 1 133 ? 12.097 1.880 4.901 1.00 92.69 133 ARG A CA 1
ATOM 1070 C C . ARG A 1 133 ? 12.735 2.998 4.083 1.00 92.69 133 ARG A C 1
ATOM 1072 O O . ARG A 1 133 ? 13.892 2.852 3.702 1.00 92.69 133 ARG A O 1
ATOM 1079 N N . CYS A 1 134 ? 12.018 4.087 3.814 1.00 92.31 134 CYS A N 1
ATOM 1080 C CA . CYS A 1 134 ? 12.504 5.191 2.994 1.00 92.31 134 CYS A CA 1
ATOM 1081 C C . CYS A 1 134 ? 13.542 6.049 3.736 1.00 92.31 134 CYS A C 1
ATOM 1083 O O . CYS A 1 134 ? 13.417 6.330 4.929 1.00 92.31 134 CYS A O 1
ATOM 1085 N N . LEU A 1 135 ? 14.569 6.500 3.011 1.00 88.94 135 LEU A N 1
ATOM 1086 C CA . LEU A 1 135 ? 15.580 7.424 3.542 1.00 88.94 135 LEU A CA 1
ATOM 1087 C C . LEU A 1 135 ? 15.068 8.868 3.623 1.00 88.94 135 LEU A C 1
ATOM 1089 O O . LEU A 1 135 ? 15.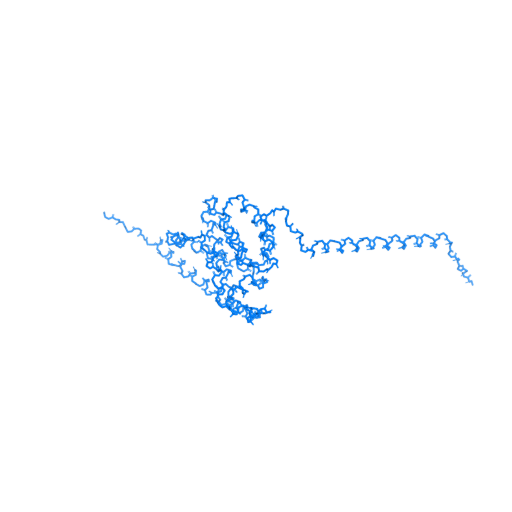530 9.639 4.465 1.00 88.94 135 LEU A O 1
ATOM 1093 N N . ASP A 1 136 ? 14.111 9.217 2.765 1.00 88.50 136 ASP A N 1
ATOM 1094 C CA . ASP A 1 136 ? 13.450 10.513 2.748 1.00 88.50 136 ASP A CA 1
ATOM 1095 C C . ASP A 1 136 ? 12.053 10.419 3.375 1.00 88.50 136 ASP A C 1
ATOM 1097 O O . ASP A 1 136 ? 11.182 9.687 2.903 1.00 88.50 136 ASP A O 1
ATOM 1101 N N . LYS A 1 137 ? 11.841 11.181 4.450 1.00 87.12 137 LYS A N 1
ATOM 1102 C CA . LYS A 1 137 ? 10.577 11.200 5.195 1.00 87.12 137 LYS A CA 1
ATOM 1103 C C . LYS A 1 137 ? 9.489 12.031 4.521 1.00 87.12 137 LYS A C 1
ATOM 1105 O O . LYS A 1 137 ? 8.318 11.825 4.816 1.00 87.12 137 LYS A O 1
ATOM 1110 N N . THR A 1 138 ? 9.843 12.945 3.620 1.00 89.81 138 THR A N 1
ATOM 1111 C CA . THR A 1 138 ? 8.863 13.780 2.900 1.00 89.81 138 THR A CA 1
ATOM 1112 C C . THR A 1 138 ? 7.971 12.956 1.961 1.00 89.81 138 THR A C 1
ATOM 1114 O O . THR A 1 138 ? 6.874 13.391 1.603 1.00 89.81 138 THR A O 1
ATOM 1117 N N . ALA A 1 139 ? 8.369 11.710 1.668 1.00 88.44 139 ALA A N 1
ATOM 1118 C CA . ALA A 1 139 ? 7.549 10.709 0.991 1.00 88.44 139 ALA A CA 1
ATOM 1119 C C . ALA A 1 139 ? 6.191 10.454 1.683 1.00 88.44 139 ALA A C 1
ATOM 1121 O O . ALA A 1 139 ? 5.251 10.000 1.034 1.00 88.44 139 ALA A O 1
ATOM 1122 N N . GLU A 1 140 ? 6.040 10.796 2.970 1.00 93.06 140 GLU A N 1
ATOM 1123 C CA . GLU A 1 140 ? 4.766 10.729 3.705 1.00 93.06 140 GLU A CA 1
ATOM 1124 C C . GLU A 1 140 ? 3.610 11.464 2.998 1.00 93.06 140 GLU A C 1
ATOM 1126 O O . GLU A 1 140 ? 2.455 11.051 3.104 1.00 93.06 140 GLU A O 1
ATOM 1131 N N . THR A 1 141 ? 3.903 12.507 2.215 1.00 90.69 141 THR A N 1
ATOM 1132 C CA . THR A 1 141 ? 2.900 13.244 1.422 1.00 90.69 141 THR A CA 1
ATOM 1133 C C . THR A 1 141 ? 2.096 12.342 0.477 1.00 90.69 141 THR A C 1
ATOM 1135 O O . THR A 1 141 ? 0.906 12.579 0.255 1.00 90.69 141 THR A O 1
ATOM 1138 N N . MET A 1 142 ? 2.695 11.255 -0.014 1.00 90.12 142 MET A N 1
ATOM 1139 C CA . MET A 1 142 ? 2.010 10.268 -0.851 1.00 90.12 142 MET A CA 1
ATOM 1140 C C . MET A 1 142 ? 0.972 9.459 -0.072 1.00 90.12 142 MET A C 1
ATOM 1142 O O . MET A 1 142 ? -0.066 9.096 -0.623 1.00 90.12 142 MET A O 1
ATOM 1146 N N . ILE A 1 143 ? 1.219 9.196 1.215 1.00 93.50 143 ILE A N 1
ATOM 1147 C CA . ILE A 1 143 ? 0.256 8.517 2.091 1.00 93.50 143 ILE A CA 1
ATOM 1148 C C . ILE A 1 143 ? -0.967 9.414 2.283 1.00 93.50 143 ILE A C 1
ATOM 1150 O O . ILE A 1 143 ? -2.095 8.956 2.124 1.00 93.50 143 ILE A O 1
ATOM 1154 N N . ALA A 1 144 ? -0.755 10.711 2.519 1.00 91.75 144 ALA A N 1
ATOM 1155 C CA . ALA A 1 144 ? -1.851 11.670 2.630 1.00 91.75 144 ALA A CA 1
ATOM 1156 C C . ALA A 1 144 ? -2.705 11.728 1.348 1.00 91.75 144 ALA A C 1
ATOM 1158 O O . ALA A 1 144 ? -3.932 11.818 1.424 1.00 91.75 144 ALA A O 1
ATOM 1159 N N . ALA A 1 145 ? -2.086 11.615 0.166 1.00 90.44 145 ALA A N 1
ATOM 1160 C CA . ALA A 1 145 ? -2.818 11.538 -1.099 1.00 90.44 145 ALA A CA 1
ATOM 1161 C C . ALA A 1 145 ? -3.720 10.289 -1.178 1.00 90.44 145 ALA A C 1
ATOM 1163 O O . ALA A 1 145 ? -4.869 10.402 -1.615 1.00 90.44 145 ALA A O 1
ATOM 1164 N N . LEU A 1 146 ? -3.241 9.132 -0.703 1.00 92.00 146 LEU A N 1
ATOM 1165 C CA . LEU A 1 146 ? -4.014 7.883 -0.627 1.00 92.00 146 LEU A CA 1
ATOM 1166 C C . LEU A 1 146 ? -5.158 7.939 0.396 1.00 92.00 146 LEU A C 1
ATOM 1168 O O . LEU A 1 146 ? -6.202 7.331 0.176 1.00 92.00 146 LEU A O 1
ATOM 1172 N N . GLU A 1 147 ? -4.981 8.674 1.494 1.00 93.75 147 GLU A N 1
ATOM 1173 C CA . GLU A 1 147 ? -5.994 8.831 2.548 1.00 93.75 147 GLU A CA 1
ATOM 1174 C C . GLU A 1 147 ? -7.056 9.882 2.202 1.00 93.75 147 GLU A C 1
ATOM 1176 O O . GLU A 1 147 ? -8.193 9.787 2.665 1.00 93.75 147 GLU A O 1
ATOM 1181 N N . SER A 1 148 ? -6.725 10.846 1.335 1.00 92.38 148 SER A N 1
ATOM 1182 C CA . SER A 1 148 ? -7.617 11.943 0.932 1.00 92.38 148 SER A CA 1
ATOM 1183 C C . SER A 1 148 ? -9.025 11.534 0.450 1.00 92.38 148 SER A C 1
ATOM 1185 O O . SER A 1 148 ? -9.964 12.299 0.685 1.00 92.38 148 SER A O 1
ATOM 1187 N N . PRO A 1 149 ? -9.259 10.361 -0.181 1.00 90.62 149 PRO A N 1
ATOM 1188 C CA . PRO A 1 149 ? -10.601 9.921 -0.559 1.00 90.62 149 PRO A CA 1
ATOM 1189 C C . PRO A 1 149 ? -11.497 9.507 0.617 1.00 90.62 149 PRO A C 1
ATOM 1191 O O . PRO A 1 149 ? -12.688 9.301 0.392 1.00 90.62 149 PRO A O 1
ATOM 1194 N N . PHE A 1 150 ? -10.958 9.394 1.836 1.00 92.44 150 PHE A N 1
ATOM 1195 C CA . PHE A 1 150 ? -11.636 8.843 3.015 1.00 92.44 150 PHE A CA 1
ATOM 1196 C C . PHE A 1 150 ? -11.769 9.849 4.180 1.00 92.44 150 PHE A C 1
ATOM 1198 O O . PHE A 1 150 ? -11.422 9.519 5.317 1.00 92.44 150 PHE A O 1
ATOM 1205 N N . PRO A 1 151 ? -12.289 11.071 3.956 1.00 92.56 151 PRO A N 1
ATOM 1206 C CA . PRO A 1 151 ? -12.316 12.111 4.989 1.00 92.56 151 PRO A CA 1
ATOM 1207 C C . PRO A 1 151 ? -13.180 11.746 6.207 1.00 92.56 151 PRO A C 1
ATOM 1209 O O . PRO A 1 151 ? -12.942 12.251 7.302 1.00 92.56 151 PRO A O 1
ATOM 1212 N N . ASP A 1 152 ? -14.159 10.855 6.033 1.00 93.00 152 ASP A N 1
ATOM 1213 C CA . ASP A 1 152 ? -15.125 10.486 7.073 1.00 93.00 152 ASP A CA 1
ATOM 1214 C C . ASP A 1 152 ? -14.670 9.309 7.951 1.00 93.00 152 ASP A C 1
ATOM 1216 O O . ASP A 1 152 ? -15.290 9.027 8.979 1.00 93.00 152 ASP A O 1
ATOM 1220 N N . VAL A 1 153 ? -13.589 8.611 7.579 1.00 92.31 153 VAL A N 1
ATOM 1221 C CA . VAL A 1 153 ? -13.112 7.431 8.320 1.00 92.31 153 VAL A CA 1
ATOM 1222 C C . VAL A 1 153 ? -12.743 7.753 9.774 1.00 92.31 153 VAL A C 1
ATOM 1224 O O . VAL A 1 153 ? -13.190 7.005 10.645 1.00 92.31 153 VAL A O 1
ATOM 1227 N N . PRO A 1 154 ? -12.008 8.841 10.097 1.00 89.81 154 PRO A N 1
ATOM 1228 C CA . PRO A 1 154 ? -11.703 9.185 11.486 1.00 89.81 154 PRO A CA 1
ATOM 1229 C C . PRO A 1 154 ? -12.958 9.306 12.355 1.00 89.81 154 PRO A C 1
ATOM 1231 O O . PRO A 1 154 ? -13.058 8.640 13.384 1.00 89.81 154 PRO A O 1
ATOM 1234 N N . LYS A 1 155 ? -13.954 10.066 11.884 1.00 91.81 155 LYS A N 1
ATOM 1235 C CA . LYS A 1 155 ? -15.229 10.255 12.584 1.00 91.81 155 LYS A CA 1
ATOM 1236 C C . LYS A 1 155 ? -15.974 8.931 12.767 1.00 91.81 155 LYS A C 1
ATOM 1238 O O . LYS A 1 155 ? -16.459 8.640 13.855 1.00 91.81 155 LYS A O 1
ATOM 1243 N N . TYR A 1 156 ? -16.029 8.097 11.727 1.00 90.00 156 TYR A N 1
ATOM 1244 C CA . TYR A 1 156 ? -16.682 6.792 11.822 1.00 90.00 156 TYR A CA 1
ATOM 1245 C C . TYR A 1 156 ? -16.049 5.904 12.905 1.00 90.00 156 TYR A C 1
ATOM 1247 O O . TYR A 1 156 ? -16.760 5.204 13.622 1.00 90.00 156 TYR A O 1
ATOM 1255 N N . LEU A 1 157 ? -14.720 5.908 13.029 1.00 89.38 157 LEU A N 1
ATOM 1256 C CA . LEU A 1 157 ? -14.008 5.098 14.024 1.00 89.38 157 LEU A CA 1
ATOM 1257 C C . LEU A 1 157 ? -14.207 5.605 15.450 1.00 89.38 157 LEU A C 1
ATOM 1259 O O . LEU A 1 157 ? -14.213 4.797 16.374 1.00 89.38 157 LEU A O 1
ATOM 1263 N N . GLU A 1 158 ? -14.355 6.917 15.627 1.00 89.44 158 GLU A N 1
ATOM 1264 C CA . GLU A 1 158 ? -14.725 7.514 16.914 1.00 89.44 158 GLU A CA 1
ATOM 1265 C C . GLU A 1 158 ? -16.121 7.058 17.347 1.00 89.44 158 GLU A C 1
ATOM 1267 O O . GLU A 1 158 ? -16.325 6.704 18.504 1.00 89.44 158 GLU A O 1
ATOM 1272 N N . GLU A 1 159 ? -17.064 6.998 16.406 1.00 91.00 159 GLU A N 1
ATOM 1273 C CA . GLU A 1 159 ? -18.433 6.529 16.649 1.00 91.00 159 GLU A CA 1
ATOM 1274 C C . GLU A 1 159 ? -18.528 4.997 16.794 1.00 91.00 159 GLU A C 1
ATOM 1276 O O . GLU A 1 159 ? -19.515 4.488 17.323 1.00 91.00 159 GLU A O 1
ATOM 1281 N N . ASN A 1 160 ? -17.521 4.248 16.327 1.00 89.75 160 ASN A N 1
ATOM 1282 C CA . ASN A 1 160 ? -17.522 2.783 16.289 1.00 89.75 160 ASN A CA 1
ATOM 1283 C C . ASN A 1 160 ? -16.173 2.194 16.758 1.00 89.75 160 ASN A C 1
ATOM 1285 O O . ASN A 1 160 ? -15.466 1.564 15.959 1.00 89.75 160 ASN A O 1
ATOM 1289 N N . PRO A 1 161 ? -15.801 2.348 18.043 1.00 86.31 161 PRO A N 1
ATOM 1290 C CA . PRO A 1 161 ? -14.480 1.963 18.550 1.00 86.31 161 PRO A CA 1
ATOM 1291 C C . PRO A 1 161 ? -14.152 0.475 18.349 1.00 86.31 161 PRO A C 1
ATOM 1293 O O . PRO A 1 161 ? -13.029 0.151 17.962 1.00 86.31 161 PRO A O 1
ATOM 1296 N N . GLY A 1 162 ? -15.133 -0.428 18.464 1.00 86.44 162 GLY A N 1
ATOM 1297 C CA . GLY A 1 162 ? -14.922 -1.862 18.214 1.00 86.44 162 GLY A CA 1
ATOM 1298 C C . GLY A 1 162 ? -14.441 -2.181 16.788 1.00 86.44 162 GLY A C 1
ATOM 1299 O O . GLY A 1 162 ? -13.645 -3.101 16.580 1.00 86.44 162 GLY A O 1
ATOM 1300 N N . ASN A 1 163 ? -14.833 -1.376 15.790 1.00 89.50 163 ASN A N 1
ATOM 1301 C CA . ASN A 1 163 ? -14.345 -1.549 14.420 1.00 89.50 163 ASN A CA 1
ATOM 1302 C C . ASN A 1 163 ? -12.850 -1.225 14.308 1.00 89.50 163 ASN A C 1
ATOM 1304 O O . ASN A 1 163 ? -12.151 -1.873 13.530 1.00 89.50 163 ASN A O 1
ATOM 1308 N N . LYS A 1 164 ? -12.335 -0.292 15.119 1.00 89.31 164 LYS A N 1
ATOM 1309 C CA . LYS A 1 164 ? -10.915 0.086 15.129 1.00 89.31 164 LYS A CA 1
ATOM 1310 C C . LYS A 1 164 ? -10.015 -1.078 15.536 1.00 89.31 164 LYS A C 1
ATOM 1312 O O . LYS A 1 164 ? -8.996 -1.292 14.887 1.00 89.31 164 LYS A O 1
ATOM 1317 N N . VAL A 1 165 ? -10.399 -1.844 16.560 1.00 89.50 165 VAL A N 1
ATOM 1318 C CA . VAL A 1 165 ? -9.626 -3.017 17.007 1.00 89.50 165 VAL A CA 1
ATOM 1319 C C . VAL A 1 165 ? -9.611 -4.085 15.915 1.00 89.50 165 VAL A C 1
ATOM 1321 O O . VAL A 1 165 ? -8.536 -4.534 15.522 1.00 89.50 165 VAL A O 1
ATOM 1324 N N . SER A 1 166 ? -10.777 -4.428 15.352 1.00 91.44 166 SER A N 1
ATOM 1325 C CA . SER A 1 166 ? -10.854 -5.425 14.273 1.00 91.44 166 SER A CA 1
ATOM 1326 C C . SER A 1 166 ? -10.064 -5.020 13.023 1.00 91.44 166 SER A C 1
ATOM 1328 O O . SER A 1 166 ? -9.357 -5.845 12.449 1.00 91.44 166 SER A O 1
ATOM 1330 N N . ALA A 1 167 ? -10.119 -3.740 12.641 1.00 94.69 167 ALA A N 1
ATOM 1331 C CA . ALA A 1 167 ? -9.377 -3.208 11.506 1.00 94.69 167 ALA A CA 1
ATOM 1332 C C . ALA A 1 167 ? -7.871 -3.172 11.776 1.00 94.69 167 ALA A C 1
ATOM 1334 O O . ALA A 1 167 ? -7.084 -3.494 10.892 1.00 94.69 167 ALA A O 1
ATOM 1335 N N . GLY A 1 168 ? -7.466 -2.848 13.007 1.00 93.62 168 GLY A N 1
ATOM 1336 C CA . GLY A 1 168 ? -6.076 -2.927 13.442 1.00 93.62 168 GLY A CA 1
ATOM 1337 C C . GLY A 1 168 ? -5.527 -4.354 13.397 1.00 93.62 168 GLY A C 1
ATOM 1338 O O . GLY A 1 168 ? -4.441 -4.564 12.867 1.00 93.62 168 GLY A O 1
ATOM 1339 N N . THR A 1 169 ? -6.276 -5.344 13.897 1.00 93.38 169 THR A N 1
ATOM 1340 C CA . THR A 1 169 ? -5.877 -6.762 13.811 1.00 93.38 169 THR A CA 1
ATOM 1341 C C . THR A 1 169 ? -5.727 -7.205 12.358 1.00 93.38 169 THR A C 1
ATOM 1343 O O . THR A 1 169 ? -4.673 -7.712 11.987 1.00 93.38 169 THR A O 1
ATOM 1346 N N . PHE A 1 170 ? -6.726 -6.922 11.519 1.00 95.50 170 PHE A N 1
ATOM 1347 C CA . PHE A 1 170 ? -6.674 -7.236 10.092 1.00 95.50 170 PHE A CA 1
ATOM 1348 C C . PHE A 1 170 ? -5.474 -6.580 9.391 1.00 95.50 170 PHE A C 1
ATOM 1350 O O . PHE A 1 1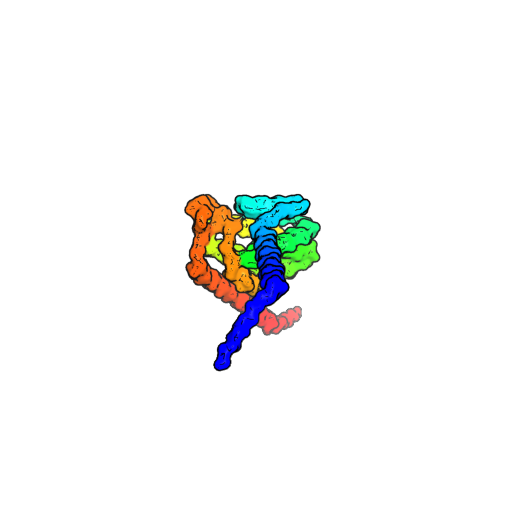70 ? -4.782 -7.220 8.607 1.00 95.50 170 PHE A O 1
ATOM 1357 N N . ALA A 1 171 ? -5.178 -5.314 9.696 1.00 96.00 171 ALA A N 1
ATOM 1358 C CA . ALA A 1 171 ? -4.037 -4.620 9.111 1.00 96.00 171 ALA A CA 1
ATOM 1359 C C . ALA A 1 171 ? -2.702 -5.292 9.448 1.00 96.00 171 ALA A C 1
ATOM 1361 O O . ALA A 1 171 ? -1.846 -5.403 8.574 1.00 96.00 171 ALA A O 1
ATOM 1362 N N . VAL A 1 172 ? -2.532 -5.755 10.691 1.00 95.75 172 VAL A N 1
ATOM 1363 C CA . VAL A 1 172 ? -1.336 -6.501 11.105 1.00 95.75 172 VAL A CA 1
ATOM 1364 C C . VAL A 1 172 ? -1.232 -7.819 10.344 1.00 95.75 172 VAL A C 1
ATOM 1366 O O . VAL A 1 172 ? -0.162 -8.120 9.829 1.00 95.75 172 VAL A O 1
ATOM 1369 N N . GLU A 1 173 ? -2.327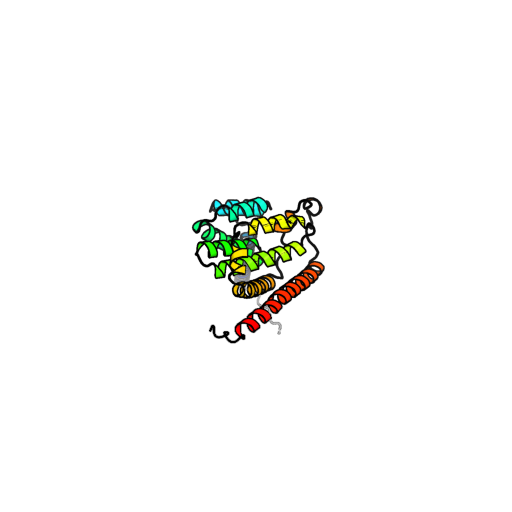 -8.571 10.214 1.00 94.69 173 GLU A N 1
ATOM 1370 C CA . GLU A 1 173 ? -2.343 -9.830 9.454 1.00 94.69 173 GLU A CA 1
ATOM 1371 C C . GLU A 1 173 ? -1.931 -9.617 7.988 1.00 94.69 173 GLU A C 1
ATOM 1373 O O . GLU A 1 173 ? -1.099 -10.356 7.460 1.00 94.69 173 GLU A O 1
ATOM 1378 N N . MET A 1 174 ? -2.461 -8.574 7.339 1.00 93.69 174 MET A N 1
ATOM 1379 C CA . MET A 1 174 ? -2.114 -8.237 5.953 1.00 93.69 174 MET A CA 1
ATOM 1380 C C . MET A 1 174 ? -0.662 -7.778 5.804 1.00 93.69 174 MET A C 1
ATOM 1382 O O . MET A 1 174 ? 0.006 -8.093 4.814 1.00 93.69 174 MET A O 1
ATOM 1386 N N . GLU A 1 175 ? -0.153 -7.036 6.783 1.00 94.38 175 GLU A N 1
ATOM 1387 C CA . GLU A 1 175 ? 1.244 -6.631 6.792 1.00 94.38 175 GLU A CA 1
ATOM 1388 C C . GLU A 1 175 ? 2.156 -7.860 6.948 1.00 94.38 175 GLU A C 1
ATOM 1390 O O . GLU A 1 175 ? 3.092 -8.021 6.166 1.00 94.38 175 GLU A O 1
ATOM 1395 N N . GLU A 1 176 ? 1.849 -8.780 7.867 1.00 93.19 176 GLU A N 1
ATOM 1396 C CA . GLU A 1 176 ? 2.618 -10.015 8.052 1.00 93.19 176 GLU A CA 1
ATOM 1397 C C . GLU A 1 176 ? 2.581 -10.921 6.824 1.00 93.19 176 GLU A C 1
ATOM 1399 O O . GLU A 1 176 ? 3.606 -11.503 6.459 1.00 93.19 176 GLU A O 1
ATOM 1404 N N . PHE A 1 177 ? 1.424 -11.011 6.166 1.00 91.75 177 PHE A N 1
ATOM 1405 C CA . PHE A 1 177 ? 1.262 -11.743 4.914 1.00 91.75 177 PHE A CA 1
ATOM 1406 C C . PHE A 1 177 ? 2.169 -11.195 3.804 1.00 91.75 177 PHE A C 1
ATOM 1408 O O . PHE A 1 177 ? 2.673 -11.955 2.980 1.00 91.75 177 PHE A O 1
ATOM 1415 N N . THR A 1 178 ? 2.425 -9.885 3.809 1.00 90.62 178 THR A N 1
ATOM 1416 C CA . THR A 1 178 ? 3.220 -9.191 2.787 1.00 90.62 178 THR A CA 1
ATOM 1417 C C . THR A 1 178 ? 4.587 -8.726 3.286 1.00 90.62 178 THR A C 1
ATOM 1419 O O . THR A 1 178 ? 5.205 -7.854 2.677 1.00 90.62 178 THR A O 1
ATOM 1422 N N . LYS A 1 179 ? 5.097 -9.274 4.392 1.00 90.06 179 LYS A N 1
ATOM 1423 C CA . LYS A 1 179 ? 6.339 -8.798 5.026 1.00 90.06 179 LYS A CA 1
ATOM 1424 C C . LYS A 1 179 ? 7.593 -8.955 4.164 1.00 90.06 179 LYS A C 1
ATOM 1426 O O . LYS A 1 179 ? 8.523 -8.179 4.312 1.00 90.06 179 LYS A O 1
ATOM 1431 N N . ASP A 1 180 ? 7.613 -9.926 3.254 1.00 87.88 180 ASP A N 1
ATOM 1432 C CA . ASP A 1 180 ? 8.763 -10.207 2.383 1.00 87.88 180 ASP A CA 1
ATOM 1433 C C . ASP A 1 180 ? 8.677 -9.447 1.043 1.00 87.88 180 ASP A C 1
ATOM 1435 O O . ASP A 1 180 ? 9.368 -9.769 0.074 1.00 87.88 180 ASP A O 1
ATOM 1439 N N . ARG A 1 181 ? 7.805 -8.432 0.969 1.00 89.06 181 ARG A N 1
ATOM 1440 C CA . ARG A 1 181 ? 7.606 -7.614 -0.228 1.00 89.06 181 ARG A CA 1
ATOM 1441 C C . ARG A 1 181 ? 8.852 -6.822 -0.625 1.00 89.06 181 ARG A C 1
ATOM 1443 O O . ARG A 1 181 ? 9.668 -6.397 0.202 1.00 89.06 181 ARG A O 1
ATOM 1450 N N . SER A 1 182 ? 8.951 -6.554 -1.926 1.00 87.19 182 SER A N 1
ATOM 1451 C CA . SER A 1 182 ? 9.974 -5.669 -2.483 1.00 87.19 182 SER A CA 1
ATOM 1452 C C . SER A 1 182 ? 9.911 -4.268 -1.858 1.00 87.19 182 SER A C 1
ATOM 1454 O O . SER A 1 182 ? 8.820 -3.826 -1.492 1.00 87.19 182 SER A O 1
ATOM 1456 N N . PRO A 1 183 ? 11.036 -3.529 -1.796 1.00 88.00 183 PRO A N 1
ATOM 1457 C CA . PRO A 1 183 ? 11.027 -2.136 -1.369 1.00 88.00 183 PRO A CA 1
ATOM 1458 C C . PRO A 1 183 ? 9.955 -1.310 -2.087 1.00 88.00 183 PRO A C 1
ATOM 1460 O O . PRO A 1 183 ? 9.779 -1.410 -3.303 1.00 88.00 183 PRO A O 1
ATOM 1463 N N . ALA A 1 184 ? 9.271 -0.455 -1.330 1.00 88.12 184 ALA A N 1
ATOM 1464 C CA . ALA A 1 184 ? 8.220 0.425 -1.821 1.00 88.12 184 ALA A CA 1
ATOM 1465 C C . ALA A 1 184 ? 8.789 1.603 -2.628 1.00 88.12 184 ALA A C 1
ATOM 1467 O O . ALA A 1 184 ? 8.731 2.759 -2.209 1.00 88.12 184 ALA A O 1
ATOM 1468 N N . GLU A 1 185 ? 9.336 1.325 -3.815 1.00 87.62 185 GLU A N 1
ATOM 1469 C CA . GLU A 1 185 ? 9.846 2.361 -4.724 1.00 87.62 185 GLU A CA 1
ATOM 1470 C C . GLU A 1 185 ? 8.792 3.430 -5.029 1.00 87.62 185 GLU A C 1
ATOM 1472 O O . GLU A 1 185 ? 9.133 4.602 -5.183 1.00 87.62 185 GLU A O 1
ATOM 1477 N N . TRP A 1 186 ? 7.518 3.027 -5.064 1.00 86.75 186 TRP A N 1
ATOM 1478 C CA . TRP A 1 186 ? 6.386 3.920 -5.291 1.00 86.75 186 TRP A CA 1
ATOM 1479 C C . TRP A 1 186 ? 6.292 5.064 -4.287 1.00 86.75 186 TRP A C 1
ATOM 1481 O O . TRP A 1 186 ? 5.786 6.130 -4.625 1.00 86.75 186 TRP A O 1
ATOM 1491 N N . LEU A 1 187 ? 6.782 4.833 -3.071 1.00 90.88 187 LEU A N 1
ATOM 1492 C CA . LEU A 1 187 ? 6.779 5.783 -1.975 1.00 90.88 187 LEU A CA 1
ATOM 1493 C C . LEU A 1 187 ? 8.142 6.466 -1.873 1.00 90.88 187 LEU A C 1
ATOM 1495 O O . LEU A 1 187 ? 8.236 7.688 -1.948 1.00 90.88 187 LEU A O 1
ATOM 1499 N N . CYS A 1 188 ? 9.219 5.682 -1.775 1.00 90.31 188 CYS A N 1
ATOM 1500 C CA . CYS A 1 188 ? 10.541 6.220 -1.457 1.00 90.31 188 CYS A CA 1
ATOM 1501 C C . CYS A 1 188 ? 11.145 7.095 -2.568 1.00 90.31 188 CYS A C 1
ATOM 1503 O O . CYS A 1 188 ? 12.034 7.896 -2.292 1.00 90.31 188 CYS A O 1
ATOM 1505 N N . LEU A 1 189 ? 10.676 6.974 -3.816 1.00 89.62 189 LEU A N 1
ATOM 1506 C CA . LEU A 1 189 ? 11.105 7.836 -4.926 1.00 89.62 189 LEU A CA 1
ATOM 1507 C C . LEU A 1 189 ? 10.334 9.161 -5.020 1.00 89.62 189 LEU A C 1
ATOM 1509 O O . LEU A 1 189 ? 10.580 9.920 -5.951 1.00 89.62 189 LEU A O 1
ATOM 1513 N N . GLN A 1 190 ? 9.377 9.417 -4.126 1.00 88.00 190 GLN A N 1
ATOM 1514 C CA . GLN A 1 190 ? 8.513 10.604 -4.185 1.00 88.00 190 GLN A CA 1
ATOM 1515 C C . GLN A 1 190 ? 8.872 11.674 -3.148 1.00 88.00 190 GLN A C 1
ATOM 1517 O O . GLN A 1 190 ? 8.191 12.690 -3.073 1.00 88.00 190 GLN A O 1
ATOM 1522 N N . GLY A 1 191 ? 9.905 11.449 -2.336 1.00 84.75 191 GLY A N 1
ATOM 1523 C CA . GLY A 1 191 ? 10.393 12.472 -1.420 1.00 84.75 191 GLY A CA 1
ATOM 1524 C C . GLY A 1 191 ? 11.098 13.630 -2.143 1.00 84.75 191 GLY A C 1
ATOM 1525 O O . GLY A 1 191 ? 11.629 13.458 -3.243 1.00 84.75 191 GLY A O 1
ATOM 1526 N N . ASP A 1 192 ? 11.118 14.806 -1.520 1.00 86.19 192 ASP A N 1
ATOM 1527 C CA . ASP A 1 192 ? 11.747 16.032 -2.024 1.00 86.19 192 ASP A CA 1
ATOM 1528 C C . ASP A 1 192 ? 13.255 15.849 -2.302 1.00 86.19 192 ASP A C 1
ATOM 1530 O O . ASP A 1 192 ? 13.798 16.426 -3.244 1.00 86.19 192 ASP A O 1
ATOM 1534 N N . ASP A 1 193 ? 13.923 14.989 -1.529 1.00 83.06 193 ASP A N 1
ATOM 1535 C CA . ASP A 1 193 ? 15.328 14.607 -1.672 1.00 83.06 193 ASP A CA 1
ATOM 1536 C C . ASP A 1 193 ? 15.504 13.296 -2.471 1.00 83.06 193 ASP A C 1
ATOM 1538 O O . ASP A 1 193 ? 16.597 12.722 -2.488 1.00 83.06 193 ASP A O 1
ATOM 1542 N N . ALA A 1 194 ? 14.481 12.783 -3.165 1.00 75.38 194 ALA A N 1
ATOM 1543 C CA . ALA A 1 194 ? 14.574 11.506 -3.886 1.00 75.38 194 ALA A CA 1
ATOM 1544 C C . ALA A 1 194 ? 15.721 11.471 -4.913 1.00 75.38 194 ALA A C 1
ATOM 1546 O O . ALA A 1 194 ? 16.319 10.416 -5.136 1.00 75.38 194 ALA A O 1
ATOM 1547 N N . GLU A 1 195 ? 16.097 12.614 -5.499 1.00 82.06 195 GLU A N 1
ATOM 1548 C CA . GLU A 1 195 ? 17.244 12.698 -6.411 1.00 82.06 195 GLU A CA 1
ATOM 1549 C C . GLU A 1 195 ? 18.571 12.347 -5.717 1.00 82.06 195 GLU A C 1
ATOM 1551 O O . GLU A 1 195 ? 19.410 11.653 -6.298 1.00 82.06 195 GLU A O 1
ATOM 1556 N N . LYS A 1 196 ? 18.735 12.731 -4.443 1.00 82.19 196 LYS A N 1
ATOM 1557 C CA . LYS A 1 196 ? 19.910 12.398 -3.623 1.00 82.19 196 LYS A CA 1
ATOM 1558 C C . LYS A 1 196 ? 20.058 10.891 -3.423 1.00 82.19 196 LYS A C 1
ATOM 1560 O O . LYS A 1 196 ? 21.179 10.391 -3.337 1.00 82.19 196 LYS A O 1
ATOM 1565 N N . TYR A 1 197 ? 18.941 10.169 -3.374 1.00 79.44 197 TYR A N 1
ATOM 1566 C CA . TYR A 1 197 ? 18.899 8.733 -3.104 1.00 79.44 197 TYR A CA 1
ATOM 1567 C C . TYR A 1 197 ? 18.440 7.897 -4.302 1.00 79.44 197 TYR A C 1
ATOM 1569 O O . TYR A 1 197 ? 18.083 6.734 -4.145 1.00 79.44 197 TYR A O 1
ATOM 1577 N N . LYS A 1 198 ? 18.492 8.457 -5.514 1.00 76.25 198 LYS A N 1
ATOM 1578 C CA . LYS A 1 198 ? 17.885 7.897 -6.733 1.00 76.25 198 LYS A CA 1
ATOM 1579 C C . LYS A 1 198 ? 18.195 6.419 -7.004 1.00 76.25 198 LYS A C 1
ATOM 1581 O O . LYS A 1 198 ? 17.367 5.721 -7.582 1.00 76.25 198 LYS A O 1
ATOM 1586 N N . TYR A 1 199 ? 19.382 5.948 -6.623 1.00 80.62 199 TYR A N 1
ATOM 1587 C CA . TYR A 1 199 ? 19.804 4.561 -6.844 1.00 80.62 199 TYR A CA 1
ATOM 1588 C C . TYR A 1 199 ? 19.442 3.613 -5.694 1.00 80.62 199 TYR A C 1
ATOM 1590 O O . TYR A 1 199 ? 19.259 2.427 -5.940 1.00 80.62 199 TYR A O 1
ATOM 1598 N N . TYR A 1 200 ? 19.334 4.130 -4.466 1.00 84.44 200 TYR A N 1
ATOM 1599 C CA . TYR A 1 200 ? 19.041 3.366 -3.251 1.00 84.44 200 TYR A CA 1
ATOM 1600 C C . TYR A 1 200 ? 18.253 4.246 -2.264 1.00 84.44 200 TYR A C 1
ATOM 1602 O O . TYR A 1 200 ? 18.837 4.785 -1.323 1.00 84.44 200 TYR A O 1
ATOM 1610 N N . PRO A 1 201 ? 16.937 4.440 -2.481 1.00 85.75 201 PRO A N 1
ATOM 1611 C CA . PRO A 1 201 ? 16.110 5.346 -1.679 1.00 85.75 201 PRO A CA 1
ATOM 1612 C C . PRO A 1 201 ? 15.626 4.741 -0.356 1.00 85.75 201 PRO A C 1
ATOM 1614 O O . PRO A 1 201 ? 14.788 5.333 0.325 1.00 85.75 201 PRO A O 1
ATOM 1617 N N . TYR A 1 202 ? 16.143 3.572 0.019 1.00 90.56 202 TYR A N 1
ATOM 1618 C CA . TYR A 1 202 ? 15.699 2.806 1.173 1.00 90.56 202 TYR A CA 1
ATOM 1619 C C . TYR A 1 202 ? 16.859 2.219 1.981 1.00 90.56 202 TYR A C 1
ATOM 1621 O O . TYR A 1 202 ? 17.957 2.009 1.463 1.00 90.56 202 TYR A O 1
ATOM 1629 N N . PHE A 1 203 ? 16.588 1.930 3.254 1.00 88.75 203 PHE A N 1
ATOM 1630 C CA . PHE A 1 203 ? 17.478 1.155 4.115 1.00 88.75 203 PHE A CA 1
ATOM 1631 C C . PHE A 1 203 ? 17.660 -0.285 3.596 1.00 88.75 203 PHE A C 1
ATOM 1633 O O . PHE A 1 203 ? 16.734 -0.833 2.985 1.00 88.75 203 PHE A O 1
ATOM 1640 N N . PRO A 1 204 ? 18.820 -0.916 3.864 1.00 90.56 204 PRO A N 1
ATOM 1641 C CA . PRO A 1 204 ? 19.020 -2.348 3.652 1.00 90.56 204 PRO A CA 1
ATOM 1642 C C . PRO A 1 204 ? 17.996 -3.209 4.406 1.00 90.56 204 PRO A C 1
ATOM 1644 O O . PRO A 1 204 ? 17.445 -2.793 5.428 1.00 90.56 204 PRO A O 1
ATOM 1647 N N . ASP A 1 205 ? 17.753 -4.419 3.903 1.00 89.31 205 ASP A N 1
ATOM 1648 C CA . ASP A 1 205 ? 16.675 -5.297 4.377 1.00 89.31 205 ASP A CA 1
ATOM 1649 C C . ASP A 1 205 ? 16.812 -5.694 5.851 1.00 89.31 205 ASP A C 1
ATOM 1651 O O . ASP A 1 205 ? 15.816 -5.734 6.567 1.00 89.31 205 ASP A O 1
ATOM 1655 N N . ASP A 1 206 ? 18.029 -5.951 6.330 1.00 91.06 206 ASP A N 1
ATOM 1656 C CA . ASP A 1 206 ? 18.300 -6.326 7.720 1.00 91.06 206 ASP A CA 1
ATOM 1657 C C . ASP A 1 206 ? 17.983 -5.187 8.699 1.00 91.06 206 ASP A C 1
ATOM 1659 O O . ASP A 1 206 ? 17.301 -5.397 9.707 1.00 91.06 206 ASP A O 1
ATOM 1663 N N . GLU A 1 207 ? 18.416 -3.966 8.381 1.00 91.88 207 GLU A N 1
ATOM 1664 C CA . GLU A 1 207 ? 18.098 -2.781 9.177 1.00 91.88 207 GLU A CA 1
ATOM 1665 C C . GLU A 1 207 ? 16.595 -2.468 9.140 1.00 91.88 207 GLU A C 1
ATOM 1667 O O . GLU A 1 207 ? 15.985 -2.158 10.170 1.00 91.88 207 GLU A O 1
ATOM 1672 N N . TRP A 1 208 ? 15.978 -2.566 7.961 1.00 92.44 208 TRP A N 1
ATOM 1673 C CA . TRP A 1 208 ? 14.549 -2.330 7.801 1.00 92.44 208 TRP A CA 1
ATOM 1674 C C . TRP A 1 208 ? 13.702 -3.340 8.578 1.00 92.44 208 TRP A C 1
ATOM 1676 O O . TRP A 1 208 ? 12.775 -2.927 9.275 1.00 92.44 208 TRP A O 1
ATOM 1686 N N . MET A 1 209 ? 14.028 -4.634 8.524 1.00 93.00 209 MET A N 1
ATOM 1687 C CA . MET A 1 209 ? 13.269 -5.665 9.235 1.00 93.00 209 MET A CA 1
ATOM 1688 C C . MET A 1 209 ? 13.253 -5.417 10.744 1.00 93.00 209 MET A C 1
ATOM 1690 O O . MET A 1 209 ? 12.196 -5.510 11.366 1.00 93.00 209 MET A O 1
ATOM 1694 N N . GLY A 1 210 ? 14.380 -4.999 11.331 1.00 93.62 210 GLY A N 1
ATOM 1695 C CA . GLY A 1 210 ? 14.419 -4.605 12.742 1.00 93.62 210 GLY A CA 1
ATOM 1696 C C . GLY A 1 210 ? 13.477 -3.436 13.061 1.00 93.62 210 GLY A C 1
ATOM 1697 O O . GLY A 1 210 ? 12.757 -3.465 14.059 1.00 93.62 210 GLY A O 1
ATOM 1698 N N . ARG A 1 211 ? 13.429 -2.417 12.192 1.00 93.69 211 ARG A N 1
ATOM 1699 C CA . ARG A 1 211 ? 12.523 -1.261 12.340 1.00 93.69 211 ARG A CA 1
ATOM 1700 C C . ARG A 1 211 ? 11.055 -1.659 12.183 1.00 93.69 211 ARG A C 1
ATOM 1702 O O . ARG A 1 211 ? 10.213 -1.167 12.934 1.00 93.69 211 ARG A O 1
ATOM 1709 N N . ARG A 1 212 ? 10.758 -2.547 11.230 1.00 94.81 212 ARG A N 1
ATOM 1710 C CA . ARG A 1 212 ? 9.417 -3.087 10.984 1.00 94.81 212 ARG A CA 1
ATOM 1711 C C . ARG A 1 212 ? 8.883 -3.800 12.223 1.00 94.81 212 ARG A C 1
ATOM 1713 O O . ARG A 1 212 ? 7.793 -3.457 12.667 1.00 94.81 212 ARG A O 1
ATOM 1720 N N . GLU A 1 213 ? 9.641 -4.736 12.797 1.00 96.06 213 GLU A N 1
ATOM 1721 C CA . GLU A 1 213 ? 9.188 -5.501 13.972 1.00 96.06 213 GLU A CA 1
ATOM 1722 C C . GLU A 1 213 ? 8.875 -4.582 15.162 1.00 96.06 213 GLU A C 1
ATOM 1724 O O . GLU A 1 213 ? 7.804 -4.678 15.755 1.00 96.06 213 GLU A O 1
ATOM 1729 N N . ILE A 1 214 ? 9.734 -3.592 15.440 1.00 95.00 214 ILE A N 1
ATOM 1730 C CA . ILE A 1 214 ? 9.486 -2.599 16.502 1.00 95.00 214 ILE A CA 1
ATOM 1731 C C . ILE A 1 214 ? 8.174 -1.834 16.263 1.00 95.00 214 ILE A C 1
ATOM 1733 O O . ILE A 1 21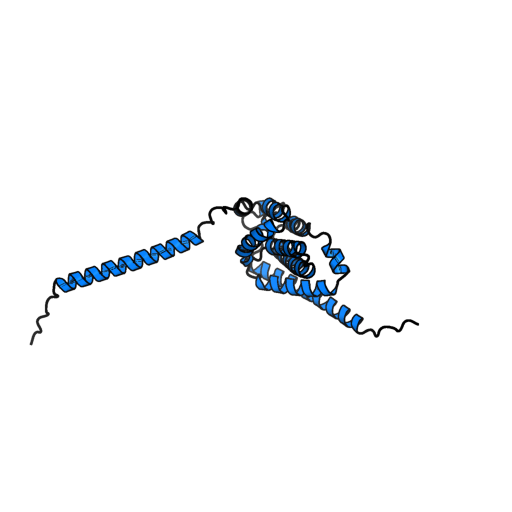4 ? 7.415 -1.576 17.203 1.00 95.00 214 ILE A O 1
ATOM 1737 N N . ALA A 1 215 ? 7.905 -1.445 15.015 1.00 94.62 215 ALA A N 1
ATOM 1738 C CA . ALA A 1 215 ? 6.705 -0.700 14.658 1.00 94.62 215 ALA A CA 1
ATOM 1739 C C . ALA A 1 215 ? 5.435 -1.560 14.762 1.00 94.62 215 ALA A C 1
ATOM 1741 O O . ALA A 1 215 ? 4.438 -1.100 15.322 1.00 94.62 215 ALA A O 1
ATOM 1742 N N . ILE A 1 216 ? 5.479 -2.808 14.288 1.00 95.69 216 ILE A N 1
ATOM 1743 C CA . ILE A 1 216 ? 4.362 -3.754 14.390 1.00 95.69 216 ILE A CA 1
ATOM 1744 C C . ILE A 1 216 ? 4.067 -4.102 15.851 1.00 95.69 216 ILE A C 1
ATOM 1746 O O . ILE A 1 216 ? 2.906 -4.070 16.258 1.00 95.69 216 ILE A O 1
ATOM 1750 N N . ASP A 1 217 ? 5.086 -4.351 16.673 1.00 95.19 217 ASP A N 1
ATOM 1751 C CA . ASP A 1 217 ? 4.895 -4.648 18.095 1.00 95.19 217 ASP A CA 1
ATOM 1752 C C . ASP A 1 217 ? 4.312 -3.453 18.857 1.00 95.19 217 ASP A C 1
ATOM 1754 O O . ASP A 1 217 ? 3.394 -3.608 19.668 1.00 95.19 217 ASP A O 1
ATOM 1758 N N . SER A 1 218 ? 4.778 -2.240 18.545 1.00 93.56 218 SER A N 1
ATOM 1759 C CA . SER A 1 218 ? 4.203 -1.007 19.095 1.00 93.56 218 SER A CA 1
ATOM 1760 C C . SER A 1 218 ? 2.733 -0.851 18.698 1.00 93.56 218 SER A C 1
ATOM 1762 O O . SER A 1 218 ? 1.898 -0.500 19.531 1.00 93.56 218 SER A O 1
ATOM 1764 N N . PHE A 1 219 ? 2.397 -1.151 17.442 1.00 93.50 219 PHE A N 1
ATOM 1765 C CA . PHE A 1 219 ? 1.025 -1.088 16.950 1.00 93.50 219 PHE A CA 1
ATOM 1766 C C . PHE A 1 219 ? 0.121 -2.123 17.633 1.00 93.50 219 PHE A C 1
ATOM 1768 O O . PHE A 1 219 ? -0.962 -1.773 18.103 1.00 93.50 219 PHE A O 1
ATOM 1775 N N . ARG A 1 220 ? 0.578 -3.376 17.768 1.00 92.88 220 ARG A N 1
ATOM 1776 C CA . ARG A 1 220 ? -0.138 -4.440 18.492 1.00 92.88 220 ARG A CA 1
ATOM 1777 C C . ARG A 1 220 ? -0.445 -4.044 19.926 1.00 92.88 220 ARG A C 1
ATOM 1779 O O . ARG A 1 220 ? -1.579 -4.211 20.362 1.00 92.88 220 ARG A O 1
ATOM 1786 N N . LYS A 1 221 ? 0.542 -3.483 20.629 1.00 92.56 221 LYS A N 1
ATOM 1787 C CA . LYS A 1 221 ? 0.381 -3.032 22.014 1.00 92.56 221 LYS A CA 1
ATOM 1788 C C . LYS A 1 221 ? -0.732 -1.988 22.148 1.00 92.56 221 LYS A C 1
ATOM 1790 O O . LYS A 1 221 ? -1.592 -2.117 23.013 1.00 92.56 221 LYS A O 1
ATOM 1795 N N . VAL A 1 222 ? -0.762 -0.997 21.254 1.00 88.81 222 VAL A N 1
ATOM 1796 C CA . VAL A 1 222 ? -1.823 0.027 21.240 1.00 88.81 222 VAL A CA 1
ATOM 1797 C C . VAL A 1 222 ? -3.200 -0.589 20.968 1.00 88.81 222 VAL A C 1
ATOM 1799 O O . VAL A 1 222 ? -4.200 -0.129 21.520 1.00 88.81 222 VAL A O 1
ATOM 1802 N N . MET A 1 223 ? -3.274 -1.626 20.128 1.00 87.00 223 MET A N 1
ATOM 1803 C CA . MET A 1 223 ? -4.536 -2.316 19.846 1.00 87.00 223 MET A CA 1
ATOM 1804 C C . MET A 1 223 ? -4.996 -3.217 20.997 1.00 87.00 223 MET A C 1
ATOM 1806 O O . MET A 1 223 ? -6.201 -3.332 21.207 1.00 87.00 223 MET A O 1
ATOM 1810 N N . SER A 1 224 ? -4.080 -3.824 21.762 1.00 87.19 224 SER A N 1
ATOM 1811 C CA . SER A 1 224 ? -4.440 -4.649 22.922 1.00 87.19 224 SER A CA 1
ATOM 1812 C C . SER A 1 224 ? -4.899 -3.821 24.119 1.00 87.19 224 SER A C 1
ATOM 1814 O O . SER A 1 224 ? -5.897 -4.177 24.729 1.00 87.19 224 SER A O 1
ATOM 1816 N N . GLU A 1 225 ? -4.234 -2.698 24.419 1.00 86.81 225 GLU A N 1
ATOM 1817 C CA . GLU A 1 225 ? -4.601 -1.833 25.557 1.00 86.81 225 GLU A CA 1
ATOM 1818 C C . GLU A 1 225 ? -6.042 -1.310 25.443 1.00 86.81 225 GLU A C 1
ATOM 1820 O O . GLU A 1 225 ? -6.745 -1.205 26.439 1.00 86.81 225 GLU A O 1
ATOM 1825 N N . ARG A 1 226 ? -6.521 -1.062 24.218 1.00 76.06 226 ARG A N 1
ATOM 1826 C CA . ARG A 1 226 ? -7.909 -0.636 23.976 1.00 76.06 226 ARG A CA 1
ATOM 1827 C C . ARG A 1 226 ? -8.942 -1.737 24.181 1.00 76.06 226 ARG A C 1
ATOM 1829 O O . ARG A 1 226 ? -10.076 -1.438 24.526 1.00 76.06 226 ARG A O 1
ATOM 1836 N N . LYS A 1 227 ? -8.571 -2.996 23.943 1.00 74.44 227 LYS A N 1
ATOM 1837 C CA . LYS A 1 227 ? -9.499 -4.119 24.100 1.00 74.44 227 LYS A CA 1
ATOM 1838 C C . LYS A 1 227 ? -9.892 -4.310 25.566 1.00 74.44 227 LYS A C 1
ATOM 1840 O O . LYS A 1 227 ? -11.045 -4.612 25.850 1.00 74.44 227 LYS A O 1
ATOM 1845 N N . ASP A 1 228 ? -8.942 -4.103 26.473 1.00 76.56 228 ASP A N 1
ATOM 1846 C CA . ASP A 1 228 ? -9.180 -4.245 27.908 1.00 76.56 228 ASP A CA 1
ATOM 1847 C C . ASP A 1 228 ? -10.113 -3.138 28.442 1.00 76.56 228 ASP A C 1
ATOM 1849 O O . ASP A 1 228 ? -10.932 -3.408 29.318 1.00 76.56 228 ASP A O 1
ATOM 1853 N N . GLU A 1 229 ? -10.055 -1.923 27.879 1.00 73.44 229 GLU A N 1
ATOM 1854 C CA . GLU A 1 229 ? -10.970 -0.819 28.226 1.00 73.44 229 GLU A CA 1
ATOM 1855 C C . GLU A 1 229 ? -12.423 -1.124 27.816 1.00 73.44 229 GLU A C 1
ATOM 1857 O O . GLU A 1 229 ? -13.344 -0.954 28.620 1.00 73.44 229 GLU A O 1
ATOM 1862 N N . ASP A 1 230 ? -12.630 -1.632 26.596 1.00 71.00 230 ASP A N 1
ATOM 1863 C CA . ASP A 1 230 ? -13.967 -1.954 26.080 1.00 71.00 230 ASP A CA 1
ATOM 1864 C C . ASP A 1 230 ? -14.624 -3.111 26.879 1.00 71.00 230 ASP A C 1
ATOM 1866 O O . ASP A 1 230 ? -15.815 -3.057 27.205 1.00 71.00 230 ASP A O 1
ATOM 1870 N N . ASP A 1 231 ? -13.843 -4.129 27.271 1.00 75.81 231 ASP A N 1
ATOM 1871 C CA . ASP A 1 231 ? -14.316 -5.277 28.067 1.00 75.81 231 ASP A CA 1
ATOM 1872 C C . ASP A 1 231 ? -14.678 -4.898 29.524 1.00 75.81 231 ASP A C 1
ATOM 1874 O O . ASP A 1 231 ? -15.460 -5.601 30.184 1.00 75.81 231 ASP A O 1
ATOM 1878 N N . GLU A 1 232 ? -14.098 -3.822 30.069 1.00 74.75 232 GLU A N 1
ATOM 1879 C CA . GLU A 1 232 ? -14.432 -3.307 31.404 1.00 74.75 232 GLU A CA 1
ATOM 1880 C C . GLU A 1 232 ? -15.746 -2.517 31.414 1.00 74.75 232 GLU A C 1
ATOM 1882 O O . GLU A 1 232 ? -16.528 -2.630 32.368 1.00 74.75 232 GLU A O 1
ATOM 1887 N N . ASP A 1 233 ? -16.031 -1.758 30.355 1.00 68.81 233 ASP A N 1
ATOM 1888 C CA . ASP A 1 233 ? -17.260 -0.973 30.257 1.00 68.81 233 ASP A CA 1
ATOM 1889 C C . ASP A 1 233 ? -18.500 -1.840 29.992 1.00 68.81 233 ASP A C 1
ATOM 1891 O O . ASP A 1 233 ? -19.559 -1.565 30.566 1.00 68.81 233 ASP A O 1
ATOM 1895 N N . GLU A 1 234 ? -18.377 -2.953 29.259 1.00 69.56 234 GLU A N 1
ATOM 1896 C CA . GLU A 1 234 ? -19.474 -3.927 29.111 1.00 69.56 234 GLU A CA 1
ATOM 1897 C C . GLU A 1 234 ? -19.855 -4.621 30.434 1.00 69.56 234 GLU A C 1
ATOM 1899 O O . GLU A 1 234 ? -20.983 -5.097 30.595 1.00 69.56 234 GLU A O 1
ATOM 1904 N N . LYS A 1 235 ? -18.945 -4.669 31.417 1.00 72.50 235 LYS A N 1
ATOM 1905 C CA . LYS A 1 235 ? -19.182 -5.328 32.714 1.00 72.50 235 LYS A CA 1
ATOM 1906 C C . LYS A 1 235 ? -19.765 -4.413 33.786 1.00 72.50 235 LYS A C 1
ATOM 1908 O O . LYS A 1 235 ? -20.127 -4.916 34.855 1.00 72.50 235 LYS A O 1
ATOM 1913 N N . LYS A 1 236 ? -19.896 -3.102 33.550 1.00 62.03 236 LYS A N 1
ATOM 1914 C CA . LYS A 1 236 ? -20.598 -2.226 34.499 1.00 62.03 236 LYS A CA 1
ATOM 1915 C C . LYS A 1 236 ? -22.095 -2.555 34.454 1.00 62.03 236 LYS A C 1
ATOM 1917 O O . LYS A 1 236 ? -22.723 -2.367 33.413 1.00 62.03 236 LYS A O 1
ATOM 1922 N N . PRO A 1 237 ? -22.697 -3.052 35.555 1.00 63.28 237 PRO A N 1
ATOM 1923 C CA . PRO A 1 237 ? -24.126 -3.323 35.582 1.00 63.28 237 PRO A CA 1
ATOM 1924 C C . PRO A 1 237 ? -24.852 -2.020 35.268 1.00 63.28 237 PRO A C 1
ATOM 1926 O O . PRO A 1 237 ? -24.565 -1.008 35.906 1.00 63.28 237 PRO A O 1
ATOM 1929 N N . ALA A 1 238 ? -25.755 -2.051 34.282 1.00 63.66 238 ALA A N 1
ATOM 1930 C CA . ALA A 1 238 ? -26.564 -0.902 33.902 1.00 63.66 238 ALA A CA 1
ATOM 1931 C C . ALA A 1 238 ? -27.161 -0.289 35.170 1.00 63.66 238 ALA A C 1
ATOM 1933 O O . ALA A 1 238 ? -28.028 -0.887 35.814 1.00 63.66 238 ALA A O 1
ATOM 1934 N N . THR A 1 239 ? -26.629 0.863 35.577 1.00 64.31 239 THR A N 1
ATOM 1935 C CA . THR A 1 239 ? -27.086 1.570 36.763 1.00 64.31 239 THR A CA 1
ATOM 1936 C C . THR A 1 239 ? -28.547 1.892 36.504 1.00 64.31 239 THR A C 1
ATOM 1938 O O . THR A 1 239 ? -28.854 2.675 35.606 1.00 64.31 239 THR A O 1
ATOM 1941 N N . ALA A 1 240 ? -29.444 1.206 37.214 1.00 53.16 240 ALA A N 1
ATOM 1942 C CA . ALA A 1 240 ? -30.877 1.365 37.039 1.00 53.16 240 ALA A CA 1
ATOM 1943 C C . ALA A 1 240 ? -31.216 2.850 37.201 1.00 53.16 240 ALA A C 1
ATOM 1945 O O . ALA A 1 240 ? -30.996 3.428 38.268 1.00 53.16 240 ALA A O 1
ATOM 1946 N N . ALA A 1 241 ? -31.671 3.473 36.114 1.00 56.22 241 ALA A N 1
ATOM 1947 C CA . ALA A 1 241 ? -32.145 4.844 36.149 1.00 56.22 241 ALA A CA 1
ATOM 1948 C C . ALA A 1 241 ? -33.359 4.915 37.101 1.00 56.22 241 ALA A C 1
ATOM 1950 O O . ALA A 1 241 ? -34.214 4.026 37.023 1.00 56.22 241 ALA A O 1
ATOM 1951 N N . PRO A 1 242 ? -33.410 5.898 38.018 1.00 62.59 242 PRO A N 1
ATOM 1952 C CA . PRO A 1 242 ? -34.545 6.093 38.918 1.00 62.59 242 PRO A CA 1
ATOM 1953 C C . PRO A 1 242 ? -35.821 6.521 38.184 1.00 62.59 242 PRO A C 1
ATOM 1955 O O . PRO A 1 242 ? -35.712 7.201 37.136 1.00 62.59 242 PRO A O 1
#

Solvent-accessible surface area (backbone atoms only — not comparable to full-atom values): 13421 Å² total; per-residue (Å²): 138,84,83,78,78,77,76,80,54,73,66,56,56,52,53,50,53,52,51,51,54,52,52,50,51,54,52,51,52,52,50,49,51,49,49,48,51,51,48,63,70,65,44,77,73,74,70,52,91,48,70,73,54,24,53,44,50,52,21,55,74,70,66,36,40,68,61,30,52,52,54,64,67,66,56,76,51,72,71,50,44,70,55,47,50,61,62,38,52,81,44,43,83,41,47,42,30,70,43,29,38,51,50,12,50,47,30,42,76,72,69,38,57,72,62,12,46,30,26,38,38,26,15,55,48,38,43,53,52,44,48,72,29,22,73,39,69,60,17,54,58,58,55,52,61,66,49,61,86,50,79,60,52,68,61,52,38,72,78,34,55,72,56,48,43,56,15,50,53,50,15,51,54,51,39,63,75,32,64,87,33,62,82,54,59,75,41,22,62,60,12,91,59,20,79,84,27,68,92,60,32,48,58,58,68,72,66,32,51,58,54,43,52,56,51,51,54,54,50,51,52,60,48,52,61,52,52,60,54,56,61,52,60,75,65,56,73,81,75,78,79,130

Nearest PDB structures (foldseek):
  9fef-assembly1_E  TM=2.892E-01  e=3.371E+00  Trypanosoma cruzi strain CL Brener
  5nnv-assembly1_A  TM=1.613E-01  e=5.464E+00  Bacillus subtilis subsp. subtilis str. 168